Protein AF-A0A6B2TN31-F1 (afdb_monomer)

Nearest PDB structures (foldseek):
  3ke6-assembly3_A  TM=8.995E-01  e=7.900E-18  Mycobacterium tuberculosis
  3ke6-assembly3_B-2  TM=9.058E-01  e=4.667E-17  Mycobacterium tuberculosis
  5ucg-assembly1_B  TM=8.536E-01  e=1.893E-13  Bacillus subtilis subsp. subtilis str. 168
  5ucg-assembly1_A  TM=8.581E-01  e=1.185E-12  Bacillus subtilis subsp. subtilis str. 168
  5ucg-assembly2_E-2  TM=8.697E-01  e=5.892E-12  Bacillus subtilis subsp. subtilis str. 168

Sequence (344 aa):
RLPHQASGTEPVTDPLPHGAQARPDGTVVWNLPLPDGQTTSRPAALRAAKPRHDDADVALLEEELRAALARADALADEHRRLKDELAETNSGVLALYVQLEERDEQLRTAHGRTLRALEDALRPRPLHVAGLELAVHYAPASDEAPTGGDLYDWFTLPDGTVHITVVDALGHGIASTRTALTVTHAVRTLALEGHPLESIVARTDSILAPFDQSVMATLQLARLHPADGRLDLANGSHPPALLCHGDGTATYLEVRGRGVGFPLPGSERVLTTHLGPDDVLLLYTDGLTESRRDPCEGEARLKDALCRHRAEPTERIPGLVAEELVSEVLHQDDTLAIAVRRTS

Structure (mmCIF, N/CA/C/O backbone):
data_AF-A0A6B2TN31-F1
#
_entry.id   AF-A0A6B2TN31-F1
#
loop_
_atom_site.group_PDB
_atom_site.id
_atom_site.type_symbol
_atom_site.label_atom_id
_atom_site.label_alt_id
_atom_site.label_comp_id
_atom_site.label_asym_id
_atom_site.label_entity_id
_atom_site.label_seq_id
_atom_site.pdbx_PDB_ins_code
_atom_site.Cartn_x
_atom_site.Cartn_y
_atom_site.Cartn_z
_atom_site.occupancy
_atom_site.B_iso_or_equiv
_atom_site.auth_seq_id
_atom_site.auth_comp_id
_atom_site.auth_asym_id
_atom_site.auth_atom_id
_atom_site.pdbx_PDB_model_num
ATOM 1 N N . ARG A 1 1 ? 53.856 31.107 4.104 1.00 37.44 1 ARG A N 1
ATOM 2 C CA . ARG A 1 1 ? 54.102 30.220 2.937 1.00 37.44 1 ARG A CA 1
ATOM 3 C C . ARG A 1 1 ? 53.044 30.542 1.882 1.00 37.44 1 ARG A C 1
ATOM 5 O O . ARG A 1 1 ? 51.959 30.943 2.267 1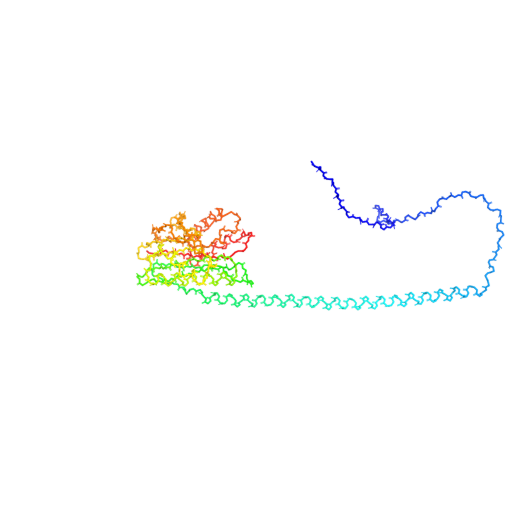.00 37.44 1 ARG A O 1
ATOM 12 N N . LEU A 1 2 ? 53.460 30.502 0.617 1.00 36.03 2 LEU A N 1
ATOM 13 C CA . LEU A 1 2 ? 53.028 31.280 -0.560 1.00 36.03 2 LEU A CA 1
ATOM 14 C C . LEU A 1 2 ? 51.651 30.934 -1.183 1.00 36.03 2 LEU A C 1
ATOM 16 O O . LEU A 1 2 ? 51.144 29.847 -0.916 1.00 36.03 2 LEU A O 1
ATOM 20 N N . PRO A 1 3 ? 51.114 31.813 -2.065 1.00 39.41 3 PRO A N 1
ATOM 21 C CA . PRO A 1 3 ? 49.993 31.542 -2.974 1.00 39.41 3 PRO A CA 1
ATOM 22 C C . PRO A 1 3 ? 50.472 30.999 -4.343 1.00 39.41 3 PRO A C 1
ATOM 24 O O . PRO A 1 3 ? 51.628 31.208 -4.711 1.00 39.41 3 PRO A O 1
ATOM 27 N N . HIS A 1 4 ? 49.591 30.348 -5.120 1.00 36.00 4 HIS A N 1
ATOM 28 C CA . HIS A 1 4 ? 49.885 29.868 -6.482 1.00 36.00 4 HIS A CA 1
ATOM 29 C C . HIS A 1 4 ? 48.824 30.297 -7.512 1.00 36.00 4 HIS A C 1
ATOM 31 O O . HIS A 1 4 ? 47.635 30.360 -7.212 1.00 36.00 4 HIS A O 1
ATOM 37 N N . GLN A 1 5 ? 49.327 30.627 -8.705 1.00 36.38 5 GLN A N 1
ATOM 38 C CA . GLN A 1 5 ? 48.679 31.236 -9.872 1.00 36.38 5 GLN A CA 1
ATOM 39 C C . GLN A 1 5 ? 47.885 30.265 -10.771 1.00 36.38 5 GLN A C 1
ATOM 41 O O . GLN A 1 5 ? 48.021 29.049 -10.686 1.00 36.38 5 GLN A O 1
ATOM 46 N N . ALA A 1 6 ? 47.104 30.888 -11.660 1.00 41.72 6 ALA A N 1
ATOM 47 C CA . ALA A 1 6 ? 46.189 30.366 -12.671 1.00 41.72 6 ALA A CA 1
ATOM 48 C C . ALA A 1 6 ? 46.807 29.521 -13.805 1.00 41.72 6 ALA A C 1
ATOM 50 O O . ALA A 1 6 ? 47.948 29.732 -14.209 1.00 41.72 6 ALA A O 1
ATOM 51 N N . SER A 1 7 ? 45.972 28.673 -14.417 1.00 34.88 7 SER A N 1
ATOM 52 C CA . SER A 1 7 ? 46.080 28.273 -15.825 1.00 34.88 7 SER A CA 1
ATOM 53 C C . SER A 1 7 ? 44.690 27.887 -16.345 1.00 34.88 7 SER A C 1
ATOM 55 O O . SER A 1 7 ? 44.057 26.980 -15.810 1.00 34.88 7 SER A O 1
ATOM 57 N N . GLY A 1 8 ? 44.199 28.630 -17.339 1.00 34.00 8 GLY A N 1
ATOM 58 C CA . GLY A 1 8 ? 43.017 28.296 -18.131 1.00 34.00 8 GLY A CA 1
ATOM 59 C C . GLY A 1 8 ? 43.443 27.653 -19.450 1.00 34.00 8 GLY A C 1
ATOM 60 O O . GLY A 1 8 ? 44.472 28.022 -20.015 1.00 34.00 8 GLY A O 1
ATOM 61 N N . THR A 1 9 ? 42.661 26.690 -19.927 1.00 33.47 9 THR A N 1
ATOM 62 C CA . THR A 1 9 ? 42.820 26.052 -21.239 1.00 33.47 9 THR A CA 1
ATOM 63 C C . THR A 1 9 ? 41.476 26.105 -21.965 1.00 33.47 9 THR A C 1
ATOM 65 O O . THR A 1 9 ? 40.531 25.425 -21.580 1.00 33.47 9 THR A O 1
ATOM 68 N N . GLU A 1 10 ? 41.395 26.953 -22.991 1.00 35.91 10 GLU A N 1
ATOM 69 C CA . GLU A 1 10 ? 40.350 26.946 -24.025 1.00 35.91 10 GLU A CA 1
ATOM 70 C C . GLU A 1 10 ? 40.834 26.148 -25.255 1.00 35.91 10 GLU A C 1
ATOM 72 O O . GLU A 1 10 ? 42.046 26.024 -25.464 1.00 35.91 10 GLU A O 1
ATOM 77 N N . PRO A 1 11 ? 39.918 25.598 -26.077 1.00 35.78 11 PRO A N 1
ATOM 78 C CA . PRO A 1 11 ? 40.264 24.786 -27.238 1.00 35.78 11 PRO A CA 1
ATOM 79 C C . PRO A 1 11 ? 40.744 25.642 -28.420 1.00 35.78 11 PRO A C 1
ATOM 81 O O . PRO A 1 11 ? 40.101 26.610 -28.818 1.00 35.78 11 PRO A O 1
ATOM 84 N N . VAL A 1 12 ? 41.863 25.237 -29.024 1.00 35.94 12 VAL A N 1
ATOM 85 C CA . VAL A 1 12 ? 42.396 25.819 -30.263 1.00 35.94 12 VAL A CA 1
ATOM 86 C C . VAL A 1 12 ? 41.684 25.180 -31.457 1.00 35.94 12 VAL A C 1
ATOM 88 O O . VAL A 1 12 ? 41.909 24.015 -31.772 1.00 35.94 12 VAL A O 1
ATOM 91 N N . THR A 1 13 ? 40.820 25.942 -32.125 1.00 37.78 13 THR A N 1
ATOM 92 C CA . THR A 1 13 ? 40.343 25.653 -33.484 1.00 37.78 13 THR A CA 1
ATOM 93 C C . THR A 1 13 ? 41.342 26.216 -34.490 1.00 37.78 13 THR A C 1
ATOM 95 O O . THR A 1 13 ? 41.544 27.430 -34.531 1.00 37.78 13 THR A O 1
ATOM 98 N N . ASP A 1 14 ? 41.948 25.356 -35.300 1.00 34.16 14 ASP A N 1
ATOM 99 C CA . ASP A 1 14 ? 42.842 25.755 -36.390 1.00 34.16 14 ASP A CA 1
ATOM 100 C C . ASP A 1 14 ? 41.995 26.150 -37.625 1.00 34.16 14 ASP A C 1
ATOM 102 O O . ASP A 1 14 ? 41.190 25.332 -38.087 1.00 34.16 14 ASP A O 1
ATOM 106 N N . PRO A 1 15 ? 42.072 27.387 -38.155 1.00 38.28 15 PRO A N 1
ATOM 107 C CA . PRO A 1 15 ? 41.239 27.807 -39.278 1.00 38.28 15 PRO A CA 1
ATOM 108 C C . PRO A 1 15 ? 41.848 27.398 -40.631 1.00 38.28 15 PRO A C 1
ATOM 110 O O . PRO A 1 15 ? 42.990 27.725 -40.949 1.00 38.28 15 PRO A O 1
ATOM 113 N N . LEU A 1 16 ? 41.044 26.733 -41.469 1.00 36.00 16 LEU A N 1
ATOM 114 C CA . LEU A 1 16 ? 41.331 26.504 -42.893 1.00 36.00 16 LEU A CA 1
ATOM 115 C C . LEU A 1 16 ? 41.501 27.842 -43.646 1.00 36.00 16 LEU A C 1
ATOM 117 O O . LEU A 1 16 ? 40.793 28.809 -43.340 1.00 36.00 16 LEU A O 1
ATOM 121 N N . PRO A 1 17 ? 42.384 27.930 -44.659 1.00 45.53 17 PRO A N 1
ATOM 122 C CA . PRO A 1 17 ? 42.680 29.195 -45.306 1.00 45.53 17 PRO A CA 1
ATOM 123 C C . PRO A 1 17 ? 41.669 29.492 -46.432 1.00 45.53 17 PRO A C 1
ATOM 125 O O . PRO A 1 17 ? 41.423 28.665 -47.305 1.00 45.53 17 PRO A O 1
ATOM 128 N N . HIS A 1 18 ? 41.151 30.727 -46.425 1.00 55.88 18 HIS A N 1
ATOM 129 C CA . HIS A 1 18 ? 40.395 31.412 -47.492 1.00 55.88 18 HIS A CA 1
ATOM 130 C C . HIS A 1 18 ? 38.891 31.089 -47.597 1.00 55.88 18 HIS A C 1
ATOM 132 O O . HIS A 1 18 ? 38.464 30.193 -48.317 1.00 55.88 18 HIS A O 1
ATOM 138 N N . GLY A 1 19 ? 38.062 31.890 -46.916 1.00 50.69 19 GLY A N 1
ATOM 139 C CA . GLY A 1 19 ? 36.600 31.813 -46.993 1.00 50.69 19 GLY A CA 1
ATOM 140 C C . GLY A 1 19 ? 36.006 32.611 -48.160 1.00 50.69 19 GLY A C 1
ATOM 141 O O . GLY A 1 19 ? 36.374 33.764 -48.394 1.00 50.69 19 GLY A O 1
ATOM 142 N N . ALA A 1 20 ? 35.051 32.002 -48.863 1.00 58.81 20 ALA A N 1
ATOM 143 C CA . ALA A 1 20 ? 34.189 32.663 -49.840 1.00 58.81 20 ALA A CA 1
ATOM 144 C C . ALA A 1 20 ? 33.318 33.739 -49.172 1.00 58.81 20 ALA A C 1
ATOM 146 O O . ALA A 1 20 ? 32.823 33.528 -48.064 1.00 58.81 20 ALA A O 1
ATOM 147 N N . GLN A 1 21 ? 33.075 34.865 -49.848 1.00 62.75 21 GLN A N 1
ATOM 148 C CA . GLN A 1 21 ? 32.173 35.905 -49.342 1.00 62.75 21 GLN A CA 1
ATOM 149 C C . GLN A 1 21 ? 30.877 35.935 -50.149 1.00 62.75 21 GLN A C 1
ATOM 151 O O . GLN A 1 21 ? 30.887 36.141 -51.364 1.00 62.75 21 GLN A O 1
ATOM 156 N N . ALA A 1 22 ? 29.756 35.740 -49.457 1.00 57.59 22 ALA A N 1
ATOM 157 C CA . ALA A 1 22 ? 28.422 35.860 -50.028 1.00 57.59 22 ALA A CA 1
ATOM 158 C C . ALA A 1 22 ? 27.963 37.326 -50.028 1.00 57.59 22 ALA A C 1
ATOM 160 O O . ALA A 1 22 ? 28.098 38.031 -49.026 1.00 57.59 22 ALA A O 1
ATOM 161 N N . ARG A 1 23 ? 27.417 37.785 -51.155 1.00 64.81 23 ARG A N 1
ATOM 162 C CA . ARG A 1 23 ? 26.810 39.108 -51.310 1.00 64.81 23 ARG A CA 1
ATOM 163 C C . ARG A 1 23 ? 25.305 39.067 -51.008 1.00 64.81 23 ARG A C 1
ATOM 165 O O . ARG A 1 23 ? 24.691 38.006 -51.107 1.00 64.81 23 ARG A O 1
ATOM 172 N N . PRO A 1 24 ? 24.683 40.215 -50.674 1.00 53.34 24 PRO A N 1
ATOM 173 C CA . PRO A 1 24 ? 23.260 40.285 -50.318 1.00 53.34 24 PRO A CA 1
ATOM 174 C C . PRO A 1 24 ? 22.283 39.874 -51.435 1.00 53.34 24 PRO A C 1
ATOM 176 O O . PRO A 1 24 ? 21.100 39.699 -51.168 1.00 53.34 24 PRO A O 1
ATOM 179 N N . ASP A 1 25 ? 22.760 39.726 -52.673 1.00 61.88 25 ASP A N 1
ATOM 180 C CA . ASP A 1 25 ? 22.000 39.251 -53.837 1.00 61.88 25 ASP A CA 1
ATOM 181 C C . ASP A 1 25 ? 22.080 37.722 -54.043 1.00 61.88 25 ASP A C 1
ATOM 183 O O . A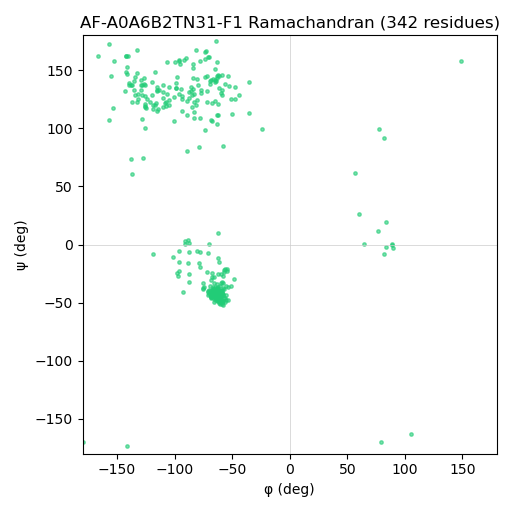SP A 1 25 ? 21.528 37.199 -55.009 1.00 61.88 25 ASP A O 1
ATOM 187 N N . GLY A 1 26 ? 22.757 37.000 -53.141 1.00 61.66 26 GLY A N 1
ATOM 188 C CA . GLY A 1 26 ? 22.894 35.542 -53.170 1.00 61.66 26 GLY A CA 1
ATOM 189 C C . GLY A 1 26 ? 24.085 35.021 -53.979 1.00 61.66 26 GLY A C 1
ATOM 190 O O . GLY A 1 26 ? 24.289 33.809 -54.035 1.00 61.66 26 GLY A O 1
ATOM 191 N N . THR A 1 27 ? 24.902 35.892 -54.581 1.00 58.41 27 THR A N 1
ATOM 192 C CA . THR A 1 27 ? 26.128 35.459 -55.270 1.00 58.41 27 THR A CA 1
ATOM 193 C C . THR A 1 27 ? 27.308 35.301 -54.315 1.00 58.41 27 THR A C 1
ATOM 195 O O . THR A 1 27 ? 27.479 36.071 -53.372 1.00 58.41 27 THR A O 1
ATOM 198 N N . VAL A 1 28 ? 28.155 34.298 -54.566 1.00 66.38 28 VAL A N 1
ATOM 199 C CA . VAL A 1 28 ? 29.357 34.023 -53.766 1.00 66.38 28 VAL A CA 1
ATOM 200 C C . VAL A 1 28 ? 30.602 34.349 -54.587 1.00 66.38 28 VAL A C 1
ATOM 202 O O . VAL A 1 28 ? 30.767 33.843 -55.696 1.00 66.38 28 VAL A O 1
ATOM 205 N N . VAL A 1 29 ? 31.479 35.194 -54.041 1.00 61.56 29 VAL A N 1
ATOM 206 C CA . VAL A 1 29 ? 32.716 35.648 -54.691 1.00 61.56 29 VAL A CA 1
ATOM 207 C C . VAL A 1 29 ? 33.929 35.154 -53.907 1.00 61.56 29 VAL A C 1
ATOM 209 O O . VAL A 1 29 ? 33.982 35.254 -52.679 1.00 61.56 29 VAL A O 1
ATOM 212 N N . TRP A 1 30 ? 34.923 34.650 -54.636 1.00 62.69 30 TRP A N 1
ATOM 213 C CA . TRP A 1 30 ? 36.214 34.233 -54.098 1.00 62.69 30 TRP A CA 1
ATOM 214 C C . TRP A 1 30 ? 37.283 35.248 -54.505 1.00 62.69 30 TRP A C 1
ATOM 216 O O . TRP A 1 30 ? 37.483 35.490 -55.694 1.00 62.69 30 TRP A O 1
ATOM 226 N N . ASN A 1 31 ? 37.975 35.833 -53.527 1.00 53.66 31 ASN A N 1
ATOM 227 C CA . ASN A 1 31 ? 39.088 36.749 -53.771 1.00 53.66 31 ASN A CA 1
ATOM 228 C C . ASN A 1 31 ? 40.409 36.000 -53.581 1.00 53.66 31 ASN A C 1
ATOM 230 O O . ASN A 1 31 ? 40.803 35.703 -52.455 1.00 53.66 31 ASN A O 1
ATOM 234 N N . LEU A 1 32 ? 41.089 35.705 -54.686 1.00 49.81 32 LEU A N 1
ATOM 235 C CA . LEU A 1 32 ? 42.456 35.190 -54.676 1.00 49.81 32 LEU A CA 1
ATOM 236 C C . LEU A 1 32 ? 43.432 36.376 -54.705 1.00 49.81 32 LEU A C 1
ATOM 238 O O . LEU A 1 32 ? 43.348 37.188 -55.630 1.00 49.81 32 LEU A O 1
ATOM 242 N N . PRO A 1 33 ? 44.351 36.508 -53.734 1.00 48.66 33 PRO A N 1
ATOM 243 C CA . PRO A 1 33 ? 45.375 37.537 -53.797 1.00 48.66 33 PRO A CA 1
ATOM 244 C C . PRO A 1 33 ? 46.385 37.166 -54.887 1.00 48.66 33 PRO A C 1
ATOM 246 O O . PRO A 1 33 ? 46.996 36.098 -54.849 1.00 48.66 33 PRO A O 1
ATOM 249 N N . LEU A 1 34 ? 46.576 38.054 -55.860 1.00 55.06 34 LEU A N 1
ATOM 250 C CA . LEU A 1 34 ? 47.785 38.034 -56.678 1.00 55.06 34 LEU A CA 1
ATOM 251 C C . LEU A 1 34 ? 48.905 38.732 -55.883 1.00 55.06 34 LEU A C 1
ATOM 253 O O . LEU A 1 34 ? 48.620 39.709 -55.191 1.00 55.06 34 LEU A O 1
ATOM 257 N N . PRO A 1 35 ? 50.164 38.264 -55.938 1.00 45.53 35 PRO A N 1
ATOM 258 C CA . PRO A 1 35 ? 51.257 38.916 -55.222 1.00 45.53 35 PRO A CA 1
ATOM 259 C C . PRO A 1 35 ? 51.549 40.301 -55.821 1.00 45.53 35 PRO A C 1
ATOM 261 O O . PRO A 1 35 ? 51.881 40.408 -57.004 1.00 45.53 35 PRO A O 1
ATOM 264 N N . ASP A 1 36 ? 51.465 41.355 -55.007 1.00 45.00 36 ASP A N 1
ATOM 265 C CA . ASP A 1 36 ? 51.749 42.726 -55.436 1.00 45.00 36 ASP A CA 1
ATOM 266 C C . ASP A 1 36 ? 53.263 43.007 -55.522 1.00 45.00 36 ASP A C 1
ATOM 268 O O . ASP A 1 36 ? 53.962 43.151 -54.523 1.00 45.00 36 ASP A O 1
ATOM 272 N N . GLY A 1 37 ? 53.740 43.139 -56.762 1.00 49.22 37 GLY A N 1
ATOM 273 C CA . GLY A 1 37 ? 54.510 44.302 -57.215 1.00 49.22 37 GLY A CA 1
ATOM 274 C C . GLY A 1 37 ? 55.988 44.431 -56.824 1.00 49.22 37 GLY A C 1
ATOM 275 O O . GLY A 1 37 ? 56.331 45.063 -55.830 1.00 49.22 37 GLY A O 1
ATOM 276 N N . GLN A 1 38 ? 56.884 44.067 -57.748 1.00 36.94 38 GLN A N 1
ATOM 277 C CA . GLN A 1 38 ? 58.080 44.882 -58.002 1.00 36.94 38 GLN A CA 1
ATOM 278 C C . GLN A 1 38 ? 58.061 45.371 -59.451 1.00 36.94 38 GLN A C 1
ATOM 280 O O . GLN A 1 38 ? 58.106 44.592 -60.402 1.00 36.94 38 GLN A O 1
ATOM 285 N N . THR A 1 39 ? 57.979 46.692 -59.605 1.00 45.91 39 THR A N 1
ATOM 286 C CA . THR A 1 39 ? 58.202 47.423 -60.852 1.00 45.91 39 THR A CA 1
ATOM 287 C C . THR A 1 39 ? 59.517 46.990 -61.485 1.00 45.91 39 THR A C 1
ATOM 289 O O . THR A 1 39 ? 60.588 47.311 -60.973 1.00 45.91 39 THR A O 1
ATOM 292 N N . THR A 1 40 ? 59.442 46.312 -62.627 1.00 37.03 40 THR A N 1
ATOM 293 C CA . THR A 1 40 ? 60.581 46.172 -63.528 1.00 37.03 40 THR A CA 1
ATOM 294 C C . THR A 1 40 ? 60.216 46.778 -64.872 1.00 37.03 40 THR A C 1
ATOM 296 O O . THR A 1 40 ? 59.144 46.570 -65.438 1.00 37.03 40 THR A O 1
ATOM 299 N N . SER A 1 41 ? 61.113 47.643 -65.314 1.00 37.97 41 SER A N 1
ATOM 300 C CA . SER A 1 41 ? 61.190 48.305 -66.602 1.00 37.97 41 SER A CA 1
ATOM 301 C C . SER A 1 41 ? 60.721 47.405 -67.743 1.00 37.97 41 SER A C 1
ATOM 303 O O . SER A 1 41 ? 61.079 46.231 -67.803 1.00 37.97 41 SER A O 1
ATOM 305 N N . ARG A 1 42 ? 59.983 47.995 -68.688 1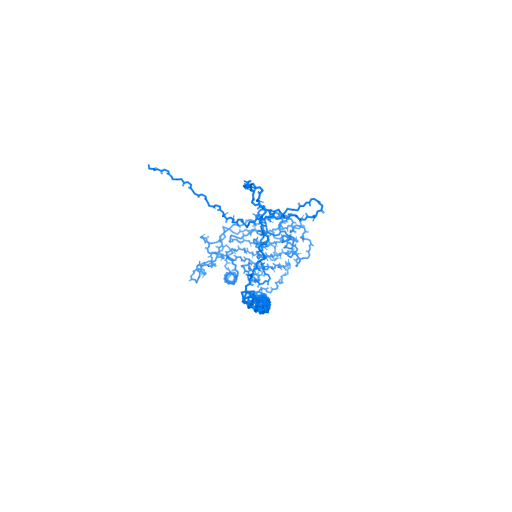.00 37.25 42 ARG A N 1
ATOM 306 C CA . ARG A 1 42 ? 59.626 47.419 -69.991 1.00 37.25 42 ARG A CA 1
ATOM 307 C C . ARG A 1 42 ? 60.793 46.567 -70.532 1.00 37.25 42 ARG A C 1
ATOM 309 O O . ARG A 1 42 ? 61.836 47.150 -70.845 1.00 37.25 42 ARG A O 1
ATOM 316 N N . PRO A 1 43 ? 60.663 45.232 -70.652 1.00 36.84 43 PRO A N 1
ATOM 317 C CA . PRO A 1 43 ? 61.719 44.433 -71.244 1.00 36.84 43 PRO A CA 1
ATOM 318 C C . PRO A 1 43 ? 61.837 44.850 -72.705 1.00 36.84 43 PRO A C 1
ATOM 320 O O . PRO A 1 43 ? 60.855 44.826 -73.455 1.00 36.84 43 PRO A O 1
ATOM 323 N N . ALA A 1 44 ? 63.034 45.274 -73.106 1.00 40.34 44 ALA A N 1
ATOM 324 C CA . ALA A 1 44 ? 63.402 45.335 -74.509 1.00 40.34 44 ALA A CA 1
ATOM 325 C C . ALA A 1 44 ? 63.015 44.003 -75.162 1.00 40.34 44 ALA A C 1
ATOM 327 O O . ALA A 1 44 ? 63.232 42.954 -74.558 1.00 40.34 44 ALA A O 1
ATOM 328 N N . ALA A 1 45 ? 62.403 44.086 -76.347 1.00 42.81 45 ALA A N 1
ATOM 329 C CA . ALA A 1 45 ? 61.877 42.978 -77.135 1.00 42.81 45 ALA A CA 1
ATOM 330 C C . ALA A 1 45 ? 62.557 41.639 -76.811 1.00 42.81 45 ALA A C 1
ATOM 332 O O . ALA A 1 45 ? 63.648 41.347 -77.310 1.00 42.81 45 ALA A O 1
ATOM 333 N N . LEU A 1 46 ? 61.896 40.819 -75.986 1.00 38.06 46 LEU A N 1
ATOM 334 C CA . LEU A 1 46 ? 62.225 39.407 -75.916 1.00 38.06 46 LEU A CA 1
ATOM 335 C C . LEU A 1 46 ? 61.903 38.877 -77.310 1.00 38.06 46 LEU A C 1
ATOM 337 O O . LEU A 1 46 ? 60.739 38.769 -77.700 1.00 38.06 46 LEU A O 1
ATOM 341 N N . ARG A 1 47 ? 62.950 38.642 -78.105 1.00 43.34 47 ARG A N 1
ATOM 342 C CA . ARG A 1 47 ? 62.846 37.868 -79.338 1.00 43.34 47 ARG A CA 1
ATOM 343 C C . ARG A 1 47 ? 61.995 36.647 -79.021 1.00 43.34 47 ARG A C 1
ATOM 345 O O . ARG A 1 47 ? 62.287 35.946 -78.056 1.00 43.34 47 ARG A O 1
ATOM 352 N N . ALA A 1 48 ? 60.973 36.409 -79.837 1.00 44.44 48 ALA A N 1
ATOM 353 C CA . ALA A 1 48 ? 60.225 35.166 -79.848 1.00 44.44 48 ALA A CA 1
ATOM 354 C C . ALA A 1 48 ? 61.198 34.008 -80.129 1.00 44.44 48 ALA A C 1
ATOM 356 O O . ALA A 1 48 ? 61.410 33.607 -81.273 1.00 44.44 48 ALA A O 1
ATOM 357 N N . ALA A 1 49 ? 61.843 33.501 -79.084 1.00 43.00 49 ALA A N 1
ATOM 358 C CA . ALA A 1 49 ? 62.464 32.200 -79.103 1.00 43.00 49 ALA A CA 1
ATOM 359 C C . ALA A 1 49 ? 61.301 31.214 -79.033 1.00 43.00 49 ALA A C 1
ATOM 361 O O . ALA A 1 49 ? 60.729 30.987 -77.970 1.00 43.00 49 ALA A O 1
ATOM 362 N N . LYS A 1 50 ? 60.897 30.689 -80.197 1.00 45.03 50 LYS A N 1
ATOM 363 C CA . LYS A 1 50 ? 60.070 29.482 -80.249 1.00 45.03 50 LYS A CA 1
ATOM 364 C C . LYS A 1 50 ? 60.723 28.459 -79.317 1.00 45.03 50 LYS A C 1
ATOM 366 O O . LYS A 1 50 ? 61.911 28.189 -79.522 1.00 45.03 50 LYS A O 1
ATOM 371 N N . PRO A 1 51 ? 60.011 27.896 -78.330 1.00 45.09 51 PRO A N 1
ATOM 372 C CA . PRO A 1 51 ? 60.562 26.780 -77.595 1.00 45.09 51 PRO A CA 1
ATOM 373 C C . PRO A 1 51 ? 60.759 25.655 -78.614 1.00 45.09 51 PRO A C 1
ATOM 375 O O . PRO A 1 51 ? 59.800 25.136 -79.175 1.00 45.09 51 PRO A O 1
ATOM 378 N N . ARG A 1 52 ? 62.015 25.326 -78.917 1.00 51.59 52 ARG A N 1
ATOM 379 C CA . ARG A 1 52 ? 62.353 24.005 -79.435 1.00 51.59 52 ARG A CA 1
ATOM 380 C C . ARG A 1 52 ? 62.366 23.102 -78.209 1.00 51.59 52 ARG A C 1
ATOM 382 O O . ARG A 1 52 ? 63.402 22.978 -77.572 1.00 51.59 52 ARG A O 1
ATOM 389 N N . HIS A 1 53 ? 61.196 22.613 -77.807 1.00 51.00 53 HIS A N 1
ATOM 390 C CA . HIS A 1 53 ? 61.178 21.348 -77.080 1.00 51.00 53 HIS A CA 1
ATOM 391 C C . HIS A 1 53 ? 61.503 20.280 -78.117 1.00 51.00 53 HIS A C 1
ATOM 393 O O . HIS A 1 53 ? 60.982 20.342 -79.233 1.00 51.00 53 HIS A O 1
ATOM 399 N N . ASP A 1 54 ? 62.426 19.383 -77.790 1.00 54.53 54 ASP A N 1
ATOM 400 C CA . ASP A 1 54 ? 62.591 18.169 -78.578 1.00 54.53 54 ASP A CA 1
ATOM 401 C C . ASP A 1 54 ? 61.254 17.417 -78.484 1.00 54.53 54 ASP A C 1
ATOM 403 O O . ASP A 1 54 ? 60.685 17.331 -77.392 1.00 54.53 54 ASP A O 1
ATOM 407 N N . ASP A 1 55 ? 60.716 16.904 -79.593 1.00 59.38 55 ASP A N 1
ATOM 408 C CA . ASP A 1 55 ? 59.425 16.187 -79.590 1.00 59.38 55 ASP A CA 1
ATOM 409 C C . ASP A 1 55 ? 59.421 15.021 -78.567 1.00 59.38 55 ASP A C 1
ATOM 411 O O . ASP A 1 55 ? 58.368 14.599 -78.091 1.00 59.38 55 ASP A O 1
ATOM 415 N N . ALA A 1 56 ? 60.611 14.549 -78.171 1.00 62.56 56 ALA A N 1
ATOM 416 C CA . ALA A 1 56 ? 60.842 13.553 -77.129 1.00 62.56 56 ALA A CA 1
ATOM 417 C C . ALA A 1 56 ? 60.471 14.010 -75.698 1.00 62.56 56 ALA A C 1
ATOM 419 O O . ALA A 1 56 ? 59.923 13.208 -74.944 1.00 62.56 56 ALA A O 1
ATOM 420 N N . ASP A 1 57 ? 60.714 15.271 -75.316 1.00 67.12 57 ASP A N 1
ATOM 421 C CA . ASP A 1 57 ? 60.431 15.770 -73.953 1.00 67.12 57 ASP A CA 1
ATOM 422 C C . ASP A 1 57 ? 58.927 15.988 -73.735 1.00 67.12 57 ASP A C 1
ATOM 424 O O . ASP A 1 57 ? 58.387 15.713 -72.662 1.00 67.12 57 ASP A O 1
ATOM 428 N N . VAL A 1 58 ? 58.228 16.447 -74.779 1.00 72.56 58 VAL A N 1
ATOM 429 C CA . VAL A 1 58 ? 56.763 16.587 -74.771 1.00 72.56 58 VAL A CA 1
ATOM 430 C C . VAL A 1 58 ? 56.103 15.210 -74.697 1.00 72.56 58 VAL A C 1
ATOM 432 O O . VAL A 1 58 ? 55.174 15.022 -73.915 1.00 72.56 58 VAL A O 1
ATOM 435 N N . ALA A 1 59 ? 56.619 14.227 -75.441 1.00 75.00 59 ALA A N 1
ATOM 436 C CA . ALA A 1 59 ? 56.115 12.857 -75.407 1.00 75.00 59 ALA A CA 1
ATOM 437 C C . ALA A 1 59 ? 56.269 12.198 -74.023 1.00 75.00 59 ALA A C 1
ATOM 439 O O . ALA A 1 59 ? 55.353 11.503 -73.580 1.00 75.00 59 ALA A O 1
ATOM 440 N N . LEU A 1 60 ? 57.383 12.450 -73.323 1.00 81.62 60 LEU A N 1
ATOM 441 C CA . LEU A 1 60 ? 57.623 11.936 -71.971 1.00 81.62 60 LEU A CA 1
ATOM 442 C C . LEU A 1 60 ? 56.655 12.545 -70.944 1.00 81.62 60 LEU A C 1
ATOM 444 O O . LEU A 1 60 ? 56.044 11.817 -70.165 1.00 81.62 60 LEU A O 1
ATOM 448 N N . LEU A 1 61 ? 56.458 13.866 -70.978 1.00 81.88 61 LEU A N 1
ATOM 449 C CA . LEU A 1 61 ? 55.489 14.565 -70.122 1.00 81.88 61 LEU A CA 1
ATOM 450 C C . LEU A 1 61 ? 54.048 14.099 -70.372 1.00 81.88 61 LEU A C 1
ATOM 452 O O . LEU A 1 61 ? 53.273 13.943 -69.429 1.00 81.88 61 LEU A O 1
ATOM 456 N N . GLU A 1 62 ? 53.676 13.855 -71.629 1.00 83.88 62 GLU A N 1
ATOM 457 C CA . GLU A 1 62 ? 52.367 13.289 -71.962 1.00 83.88 62 GLU A CA 1
ATOM 458 C C . GLU A 1 62 ? 52.191 11.859 -71.437 1.00 83.88 62 GLU A C 1
ATOM 460 O O . GLU A 1 62 ? 51.089 11.485 -71.030 1.00 83.88 62 GLU A O 1
ATOM 465 N N . GLU A 1 63 ? 53.251 11.051 -71.445 1.00 87.69 63 GLU A N 1
ATOM 466 C CA . GLU A 1 63 ? 53.239 9.694 -70.901 1.00 87.69 63 GLU A CA 1
ATOM 467 C C . GLU A 1 63 ? 53.142 9.699 -69.368 1.00 87.69 63 GLU A C 1
ATOM 469 O O . GLU A 1 63 ? 52.319 8.972 -68.805 1.00 87.69 63 GLU A O 1
ATOM 474 N N . GLU A 1 64 ? 53.887 10.575 -68.689 1.00 87.62 64 GLU A N 1
ATOM 475 C CA . GLU A 1 64 ? 53.788 10.780 -67.240 1.00 87.62 64 GLU A CA 1
ATOM 476 C C . GLU A 1 64 ? 52.405 11.296 -66.825 1.00 87.62 64 GLU A C 1
ATOM 478 O O . GLU A 1 64 ? 51.824 10.794 -65.859 1.00 87.62 64 GLU A O 1
ATOM 483 N N . LEU A 1 65 ? 51.834 12.245 -67.575 1.00 89.94 65 LEU A N 1
ATOM 484 C CA . LEU A 1 65 ? 50.482 12.750 -67.341 1.00 89.94 65 LEU A CA 1
ATOM 485 C C . LEU A 1 65 ? 49.431 11.654 -67.554 1.00 89.94 65 LEU A C 1
ATOM 487 O O . LEU A 1 65 ? 48.526 11.512 -66.733 1.00 89.94 65 LEU A O 1
ATOM 491 N N . ARG A 1 66 ? 49.563 10.838 -68.610 1.00 90.88 66 ARG A N 1
ATOM 492 C CA . ARG A 1 66 ? 48.694 9.668 -68.833 1.00 90.88 66 ARG A CA 1
ATOM 493 C C . ARG A 1 66 ? 48.797 8.664 -67.687 1.00 90.88 66 ARG A C 1
ATOM 495 O O . ARG A 1 66 ? 47.771 8.180 -67.217 1.00 90.88 66 ARG A O 1
ATOM 502 N N . ALA A 1 67 ? 50.006 8.378 -67.207 1.00 90.31 67 ALA A N 1
ATOM 503 C CA . ALA A 1 67 ? 50.218 7.477 -66.078 1.00 90.31 67 ALA A CA 1
ATOM 504 C C 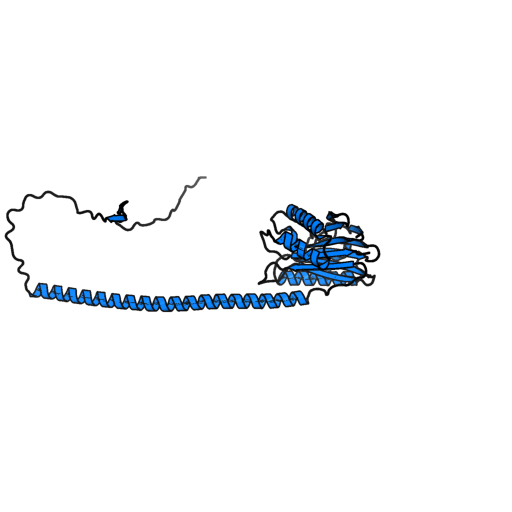. ALA A 1 67 ? 49.643 8.043 -64.768 1.00 90.31 67 ALA A C 1
ATOM 506 O O . ALA A 1 67 ? 49.072 7.296 -63.972 1.00 90.31 67 ALA A O 1
ATOM 507 N N . ALA A 1 68 ? 49.760 9.353 -64.540 1.00 89.62 68 ALA A N 1
ATOM 508 C CA . ALA A 1 68 ? 49.184 10.025 -63.379 1.00 89.62 68 ALA A CA 1
ATOM 509 C C . ALA A 1 68 ? 47.647 10.021 -63.412 1.00 89.62 68 ALA A C 1
ATOM 511 O O . ALA A 1 68 ? 47.027 9.709 -62.397 1.00 89.62 68 ALA A O 1
ATOM 512 N N . LEU A 1 69 ? 47.040 10.294 -64.573 1.00 93.00 69 LEU A N 1
ATOM 513 C CA . LEU A 1 69 ? 45.588 10.217 -64.769 1.00 93.00 69 LEU A CA 1
ATOM 514 C C . LEU A 1 69 ? 45.069 8.793 -64.540 1.00 93.00 69 LEU A C 1
ATOM 516 O O . LEU A 1 69 ? 44.141 8.609 -63.762 1.00 93.00 69 LEU A O 1
ATOM 520 N N . ALA A 1 70 ? 45.737 7.779 -65.099 1.00 92.25 70 ALA A N 1
ATOM 521 C CA . ALA A 1 70 ? 45.362 6.381 -64.887 1.00 92.25 70 ALA A CA 1
ATOM 522 C C . ALA A 1 70 ? 45.429 5.961 -63.404 1.00 92.25 70 ALA A C 1
ATOM 524 O O . ALA A 1 70 ? 44.595 5.188 -62.934 1.00 92.25 70 ALA A O 1
ATOM 525 N N . ARG A 1 71 ? 46.403 6.479 -62.640 1.00 93.62 71 ARG A N 1
ATOM 526 C CA . ARG A 1 71 ? 46.480 6.259 -61.184 1.00 93.62 71 ARG A CA 1
ATOM 527 C C . ARG A 1 71 ? 45.361 6.978 -60.431 1.00 93.62 71 ARG A C 1
ATOM 529 O O . ARG A 1 71 ? 44.831 6.416 -59.478 1.00 93.62 71 ARG A O 1
ATOM 536 N N . ALA A 1 72 ? 45.020 8.202 -60.834 1.00 92.94 72 ALA A N 1
ATOM 537 C CA . ALA A 1 72 ? 43.928 8.958 -60.229 1.00 92.94 72 ALA A CA 1
ATOM 538 C C . ALA A 1 72 ? 42.573 8.268 -60.455 1.00 92.94 72 ALA A C 1
ATOM 540 O O . ALA A 1 72 ? 41.797 8.151 -59.509 1.00 92.94 72 ALA A O 1
ATOM 541 N N . ASP A 1 73 ? 42.334 7.744 -61.660 1.00 94.75 73 ASP A N 1
ATOM 542 C CA . ASP A 1 73 ? 41.130 6.972 -61.986 1.00 94.75 73 ASP A CA 1
ATOM 543 C C . ASP A 1 73 ? 41.045 5.691 -61.140 1.00 94.75 73 ASP A C 1
ATOM 545 O O . ASP A 1 73 ? 40.018 5.427 -60.518 1.00 94.75 73 ASP A O 1
ATOM 549 N N . ALA A 1 74 ? 42.150 4.945 -61.015 1.00 94.62 74 ALA A N 1
ATOM 550 C CA . ALA A 1 74 ? 42.198 3.740 -60.184 1.00 94.62 74 ALA A CA 1
ATOM 551 C C . ALA A 1 74 ? 41.901 4.025 -58.698 1.00 94.62 74 ALA A C 1
ATOM 553 O O . ALA A 1 74 ? 41.140 3.291 -58.069 1.00 94.62 74 ALA A O 1
ATOM 554 N N . LEU A 1 75 ? 42.458 5.108 -58.142 1.00 94.19 75 LEU A N 1
ATOM 555 C CA . LEU A 1 75 ? 42.170 5.537 -56.768 1.00 94.19 75 LEU A CA 1
ATOM 556 C C . LEU A 1 75 ? 40.716 5.997 -56.599 1.00 94.19 75 LEU A C 1
ATOM 558 O O . LEU A 1 75 ? 40.113 5.751 -55.554 1.00 94.19 75 LEU A O 1
ATOM 562 N N . ALA A 1 76 ? 40.138 6.660 -57.604 1.00 93.44 76 ALA A N 1
ATOM 563 C CA . ALA A 1 76 ? 38.740 7.078 -57.575 1.00 93.44 76 ALA A CA 1
ATOM 564 C C . ALA A 1 76 ? 37.784 5.873 -57.590 1.00 93.44 76 ALA A C 1
ATOM 566 O O . ALA A 1 76 ? 36.774 5.882 -56.880 1.00 93.44 76 ALA A O 1
ATOM 567 N N . ASP A 1 77 ? 38.113 4.830 -58.353 1.00 95.19 77 ASP A N 1
ATOM 568 C CA . ASP A 1 77 ? 37.359 3.576 -58.386 1.00 95.19 77 ASP A CA 1
ATOM 569 C C . ASP A 1 77 ? 37.489 2.795 -57.071 1.00 95.19 77 ASP A C 1
ATOM 571 O O . ASP A 1 77 ? 36.481 2.339 -56.526 1.00 95.19 77 ASP A O 1
ATOM 575 N N . GLU A 1 78 ? 38.697 2.707 -56.503 1.00 94.88 78 GLU A N 1
ATOM 576 C CA . GLU A 1 78 ? 38.928 2.088 -55.191 1.00 94.88 78 GLU A CA 1
ATOM 577 C C . GLU A 1 78 ? 38.174 2.828 -54.078 1.00 94.88 78 GLU A C 1
ATOM 579 O O . GLU A 1 78 ? 37.470 2.205 -53.281 1.00 94.88 78 GLU A O 1
ATOM 584 N N . HIS A 1 79 ? 38.234 4.163 -54.060 1.00 94.25 79 HIS A N 1
ATOM 585 C CA . HIS A 1 79 ? 37.492 4.975 -53.098 1.00 94.25 79 HIS A CA 1
ATOM 586 C C . HIS A 1 79 ? 35.977 4.780 -53.239 1.00 94.25 79 HIS A C 1
ATOM 588 O O . HIS A 1 79 ? 35.261 4.730 -52.237 1.00 94.25 79 HIS A O 1
ATOM 594 N N . ARG A 1 80 ? 35.456 4.678 -54.469 1.00 93.88 80 ARG A N 1
ATOM 595 C CA . ARG A 1 80 ? 34.029 4.415 -54.704 1.00 93.88 80 ARG A CA 1
ATOM 596 C C . ARG A 1 80 ? 33.631 3.050 -54.152 1.00 93.88 80 ARG A C 1
ATOM 598 O O . ARG A 1 80 ? 32.672 2.973 -53.394 1.00 93.88 80 ARG A O 1
ATOM 605 N N . ARG A 1 81 ? 34.425 2.015 -54.438 1.00 95.44 81 ARG A N 1
ATOM 606 C CA . ARG A 1 81 ? 34.200 0.662 -53.923 1.00 95.44 81 ARG A CA 1
ATOM 607 C C . ARG A 1 81 ? 34.218 0.610 -52.394 1.00 95.44 81 ARG A C 1
ATOM 609 O O . ARG A 1 81 ? 33.314 0.033 -51.803 1.00 95.44 81 ARG A O 1
ATOM 616 N N . LEU A 1 82 ? 35.213 1.227 -51.754 1.00 94.50 82 LEU A N 1
ATOM 617 C CA . LEU A 1 82 ? 35.303 1.277 -50.290 1.00 94.50 82 LEU A CA 1
ATOM 618 C C . LEU A 1 82 ? 34.126 2.035 -49.671 1.00 94.50 82 LEU A C 1
ATOM 620 O O . LEU A 1 82 ? 33.626 1.646 -48.619 1.00 94.50 82 LEU A O 1
ATOM 624 N N . LYS A 1 83 ? 33.662 3.108 -50.320 1.00 93.69 83 LYS A N 1
ATOM 625 C CA . LYS A 1 83 ? 32.477 3.848 -49.876 1.00 93.69 83 LYS A CA 1
ATOM 626 C C . LYS A 1 83 ? 31.216 2.982 -49.943 1.00 93.69 83 LYS A C 1
ATOM 628 O O . LYS A 1 83 ? 30.402 3.057 -49.025 1.00 93.69 83 LYS A O 1
ATOM 633 N N . ASP A 1 84 ? 31.076 2.169 -50.986 1.00 95.06 84 ASP A N 1
ATOM 634 C CA . ASP A 1 84 ? 29.950 1.247 -51.140 1.00 95.06 84 ASP A CA 1
ATOM 635 C C . ASP A 1 84 ? 30.011 0.112 -50.094 1.00 95.06 84 ASP A C 1
ATOM 637 O O . ASP A 1 84 ? 29.020 -0.120 -49.401 1.00 95.06 84 ASP A O 1
ATOM 641 N N . GLU A 1 85 ? 31.182 -0.507 -49.872 1.00 94.94 85 GLU A N 1
ATOM 642 C CA . GLU A 1 85 ? 31.397 -1.504 -48.800 1.00 94.94 85 GLU A CA 1
ATOM 643 C C . GLU A 1 85 ? 31.123 -0.909 -47.401 1.00 94.94 85 GLU A C 1
ATOM 645 O O . GLU A 1 85 ? 30.494 -1.552 -46.555 1.00 94.94 85 GLU A O 1
ATOM 650 N N . LEU A 1 86 ? 31.537 0.340 -47.145 1.00 94.62 86 LEU A N 1
ATOM 651 C CA . LEU A 1 86 ? 31.255 1.043 -45.888 1.00 94.62 86 LEU A CA 1
ATOM 652 C C . LEU A 1 86 ? 29.756 1.338 -45.714 1.00 94.62 86 LEU A C 1
ATOM 654 O O . LEU A 1 86 ? 29.225 1.231 -44.612 1.00 94.62 86 LEU A O 1
ATOM 658 N N . ALA A 1 87 ? 29.057 1.715 -46.786 1.00 93.62 87 ALA A N 1
ATOM 659 C CA . ALA A 1 87 ? 27.618 1.964 -46.743 1.00 93.62 87 ALA A CA 1
ATOM 660 C C . ALA A 1 87 ? 26.825 0.675 -46.477 1.00 93.62 87 ALA A C 1
ATOM 662 O O . ALA A 1 87 ? 25.866 0.689 -45.700 1.00 93.62 87 ALA A O 1
ATOM 663 N N . GLU A 1 88 ? 27.240 -0.439 -47.079 1.00 94.81 88 GLU A N 1
ATOM 664 C CA . GLU A 1 88 ? 26.642 -1.755 -46.858 1.00 94.81 88 GLU A CA 1
ATOM 665 C C . GLU A 1 88 ? 26.879 -2.242 -45.423 1.00 94.81 88 GLU A C 1
ATOM 667 O O . GLU A 1 88 ? 25.931 -2.598 -44.720 1.00 94.81 88 GLU A O 1
ATOM 672 N N . THR A 1 89 ? 28.123 -2.175 -44.944 1.00 94.69 89 THR A N 1
ATOM 673 C CA . THR A 1 89 ? 28.463 -2.558 -43.565 1.00 94.69 89 THR A CA 1
ATOM 674 C C . THR A 1 89 ? 27.767 -1.681 -42.528 1.00 94.69 89 THR A C 1
ATOM 676 O O . THR A 1 89 ? 27.192 -2.222 -41.584 1.00 94.69 89 THR A O 1
ATOM 679 N N . ASN A 1 90 ? 27.723 -0.357 -42.711 1.00 94.44 90 ASN A N 1
ATOM 680 C CA . ASN A 1 90 ? 26.989 0.539 -41.812 1.00 94.44 90 ASN A CA 1
ATOM 681 C C . ASN A 1 90 ? 25.492 0.212 -41.776 1.00 94.44 90 ASN A C 1
ATOM 683 O O . ASN A 1 90 ? 24.885 0.226 -40.707 1.00 94.44 90 ASN A O 1
ATOM 687 N N . SER A 1 91 ? 24.899 -0.118 -42.925 1.00 95.06 91 SER A N 1
ATOM 688 C CA . SER A 1 91 ? 23.489 -0.517 -43.007 1.00 95.06 91 SER A CA 1
ATOM 689 C C . SER A 1 91 ? 23.237 -1.843 -42.279 1.00 95.06 91 SER A C 1
ATOM 691 O O . SER A 1 91 ? 22.257 -1.963 -41.546 1.00 95.06 91 SER A O 1
ATOM 693 N N . GLY A 1 92 ? 24.147 -2.817 -42.416 1.00 95.00 92 GLY A N 1
ATOM 694 C CA . GLY A 1 92 ? 24.106 -4.075 -41.665 1.00 95.00 92 GLY A CA 1
ATOM 695 C C . GLY A 1 92 ? 24.231 -3.872 -40.153 1.00 95.00 92 GLY A C 1
ATOM 696 O O . GLY A 1 92 ? 23.469 -4.454 -39.385 1.00 95.00 92 GLY A O 1
ATOM 697 N N . VAL A 1 93 ? 25.149 -3.005 -39.719 1.00 95.94 93 VAL A N 1
ATOM 698 C CA . VAL A 1 93 ? 25.329 -2.654 -38.302 1.00 95.94 93 VAL A CA 1
ATOM 699 C C . VAL A 1 93 ? 24.088 -1.952 -37.745 1.00 95.94 93 VAL A C 1
ATOM 701 O O . VAL A 1 93 ? 23.623 -2.325 -36.673 1.00 95.94 93 VAL A O 1
ATOM 704 N N . LEU A 1 94 ? 23.503 -0.995 -38.472 1.00 95.19 94 LEU A N 1
ATOM 705 C CA . LEU A 1 94 ? 22.263 -0.325 -38.059 1.00 95.19 94 LEU A CA 1
ATOM 706 C C . LEU A 1 94 ? 21.094 -1.308 -37.931 1.00 95.19 94 LEU A C 1
ATOM 708 O O . LEU A 1 94 ? 20.352 -1.240 -36.956 1.00 95.19 94 LEU A O 1
ATOM 712 N N . ALA A 1 95 ? 20.955 -2.251 -38.866 1.00 95.50 95 ALA A N 1
ATOM 713 C CA . ALA A 1 95 ? 19.934 -3.291 -38.775 1.00 95.50 95 ALA A CA 1
ATOM 714 C C . ALA A 1 95 ? 20.117 -4.167 -37.523 1.00 95.50 95 ALA A C 1
ATOM 716 O O . ALA A 1 95 ? 19.138 -4.470 -36.845 1.00 95.50 95 ALA A O 1
ATOM 717 N N . LEU A 1 96 ? 21.359 -4.528 -37.179 1.00 95.38 96 LEU A N 1
ATOM 718 C CA . LEU A 1 96 ? 21.662 -5.268 -35.949 1.00 95.38 96 LEU A CA 1
ATOM 719 C C . LEU A 1 96 ? 21.357 -4.453 -34.685 1.00 95.38 96 LEU A C 1
ATOM 721 O O . LEU A 1 96 ? 20.830 -5.018 -33.731 1.00 95.38 96 LEU A O 1
ATOM 725 N N . TYR A 1 97 ? 21.654 -3.149 -34.673 1.00 94.00 97 TYR A N 1
ATOM 726 C CA . TYR A 1 97 ? 21.303 -2.266 -33.553 1.00 94.00 97 TYR A CA 1
ATOM 727 C C . TYR A 1 97 ? 19.791 -2.216 -33.330 1.00 94.00 97 TYR A C 1
ATOM 729 O O . TYR A 1 97 ? 19.344 -2.445 -32.211 1.00 94.00 97 TYR A O 1
ATOM 737 N N . VAL A 1 98 ? 19.011 -2.009 -34.396 1.00 94.88 98 VAL A N 1
ATOM 738 C CA . VAL A 1 98 ? 17.540 -2.008 -34.316 1.00 94.88 98 VAL A CA 1
ATOM 739 C C . VAL A 1 98 ? 17.022 -3.357 -33.810 1.00 94.88 98 VAL A C 1
ATOM 741 O O . VAL A 1 98 ? 16.191 -3.398 -32.911 1.00 94.88 98 VAL A O 1
ATOM 744 N N . GLN A 1 99 ? 17.553 -4.474 -34.319 1.00 94.94 99 GLN A N 1
ATOM 745 C CA . GLN A 1 99 ? 17.167 -5.811 -33.850 1.00 94.94 99 GLN A CA 1
ATOM 746 C C . GLN A 1 99 ? 17.506 -6.056 -32.375 1.00 94.94 99 GLN A C 1
ATOM 748 O O . GLN A 1 99 ? 16.762 -6.755 -31.684 1.00 94.94 99 GLN A O 1
ATOM 753 N N . LEU A 1 100 ? 18.635 -5.529 -31.895 1.00 94.75 100 LEU A N 1
ATOM 754 C CA . LEU A 1 100 ? 19.026 -5.645 -30.494 1.00 94.75 100 LEU A CA 1
ATOM 755 C C . LEU A 1 100 ? 18.081 -4.838 -29.601 1.00 94.75 100 LEU A C 1
ATOM 757 O O . LEU A 1 100 ? 17.596 -5.382 -28.614 1.00 94.75 100 LEU A O 1
ATOM 761 N N . GLU A 1 101 ? 17.761 -3.599 -29.981 1.00 92.44 101 GLU A N 1
ATOM 762 C CA . GLU A 1 101 ? 16.796 -2.759 -29.261 1.00 92.44 101 GLU A CA 1
ATOM 763 C C . GLU A 1 101 ? 15.404 -3.403 -29.219 1.00 92.44 101 GLU A C 1
ATOM 765 O O . GLU A 1 101 ? 14.805 -3.507 -28.151 1.00 92.44 101 GLU A O 1
ATOM 770 N N . GLU A 1 102 ? 14.914 -3.922 -30.350 1.00 93.38 102 GLU A N 1
ATOM 771 C CA . GLU A 1 102 ? 13.635 -4.641 -30.411 1.00 93.38 102 GLU A CA 1
ATOM 772 C C . GLU A 1 102 ? 13.625 -5.876 -29.501 1.00 93.38 102 GLU A C 1
ATOM 774 O O . GLU A 1 102 ? 12.627 -6.168 -28.838 1.00 93.38 102 GLU A O 1
ATOM 779 N N . ARG A 1 103 ? 14.729 -6.629 -29.466 1.00 91.69 103 ARG A N 1
ATOM 780 C CA . ARG A 1 103 ? 14.844 -7.829 -28.633 1.00 91.69 103 ARG A CA 1
ATOM 781 C C . ARG A 1 103 ? 14.937 -7.483 -27.150 1.00 91.69 103 ARG A C 1
ATOM 783 O O . ARG A 1 103 ? 14.322 -8.179 -26.340 1.00 91.69 103 ARG A O 1
ATOM 790 N N . ASP A 1 104 ? 15.679 -6.441 -26.798 1.00 88.06 104 ASP A N 1
ATOM 791 C CA . ASP A 1 104 ? 15.780 -5.954 -25.425 1.00 88.06 104 ASP A CA 1
ATOM 792 C C . ASP A 1 104 ? 14.414 -5.475 -24.922 1.00 88.06 104 ASP A C 1
ATOM 794 O O . ASP A 1 104 ? 14.007 -5.848 -23.821 1.00 88.06 104 ASP A O 1
ATOM 798 N N . GLU A 1 105 ? 13.659 -4.757 -25.754 1.00 87.00 105 GLU A N 1
ATOM 799 C CA . GLU A 1 105 ? 12.294 -4.324 -25.444 1.00 87.00 105 GLU A CA 1
ATOM 800 C C . GLU A 1 105 ? 11.342 -5.515 -25.240 1.00 87.00 105 GLU A C 1
ATOM 802 O O . GLU A 1 105 ? 10.613 -5.600 -24.246 1.00 87.00 105 GLU A O 1
ATOM 807 N N . GLN A 1 106 ? 11.399 -6.512 -26.129 1.00 87.62 106 GLN A N 1
ATOM 808 C CA . GLN A 1 106 ? 10.614 -7.742 -25.985 1.00 87.62 106 GLN A CA 1
ATOM 809 C C . GLN A 1 106 ? 10.928 -8.485 -24.681 1.00 87.62 106 GLN A C 1
ATOM 811 O O . GLN A 1 106 ? 10.010 -8.979 -24.018 1.00 87.62 106 GLN A O 1
ATOM 816 N N . LEU A 1 107 ? 12.209 -8.572 -24.306 1.00 86.12 107 LEU A N 1
ATOM 817 C CA . LEU A 1 107 ? 12.637 -9.208 -23.061 1.00 86.12 107 LEU A CA 1
ATOM 818 C C . LEU A 1 107 ? 12.149 -8.431 -21.837 1.00 86.12 107 LEU A C 1
ATOM 820 O O . LEU A 1 107 ? 11.623 -9.052 -20.912 1.00 86.12 107 LEU A O 1
ATOM 824 N N . ARG A 1 108 ? 12.260 -7.097 -21.837 1.00 80.25 108 ARG A N 1
ATOM 825 C CA . ARG A 1 108 ? 11.746 -6.241 -20.753 1.00 80.25 108 ARG A CA 1
ATOM 826 C C . ARG A 1 108 ? 10.248 -6.416 -20.571 1.00 80.25 108 ARG A C 1
ATOM 828 O O . ARG A 1 108 ? 9.806 -6.766 -19.480 1.00 80.25 108 ARG A O 1
ATOM 835 N N . THR A 1 109 ? 9.478 -6.314 -21.652 1.00 83.06 109 THR A N 1
ATOM 836 C CA . THR A 1 109 ? 8.025 -6.519 -21.617 1.00 83.06 109 THR A CA 1
ATOM 837 C C . THR A 1 109 ? 7.653 -7.925 -21.116 1.00 83.06 109 THR A C 1
ATOM 839 O O . THR A 1 109 ? 6.717 -8.086 -20.326 1.00 83.06 109 THR A O 1
ATOM 842 N N . ALA A 1 110 ? 8.362 -8.973 -21.551 1.00 84.06 110 ALA A N 1
ATOM 843 C CA . ALA A 1 110 ? 8.097 -10.345 -21.109 1.00 84.06 110 ALA A CA 1
ATOM 844 C C . ALA A 1 110 ? 8.412 -10.559 -19.616 1.00 84.06 110 ALA A C 1
ATOM 846 O O . ALA A 1 110 ? 7.627 -11.197 -18.903 1.00 84.06 110 ALA A O 1
ATOM 847 N N . HIS A 1 111 ? 9.529 -10.007 -19.131 1.00 79.88 111 HIS A N 1
ATOM 848 C CA . HIS A 1 111 ? 9.880 -10.031 -17.712 1.00 79.88 111 HIS A CA 1
ATOM 849 C C . HIS A 1 111 ? 8.869 -9.246 -16.872 1.00 79.88 111 HIS A C 1
ATOM 851 O O . HIS A 1 111 ? 8.365 -9.793 -15.890 1.00 79.88 111 HIS A O 1
ATOM 857 N N . GLY A 1 112 ? 8.492 -8.038 -17.302 1.00 76.62 112 GLY A N 1
ATOM 858 C CA . GLY A 1 112 ? 7.479 -7.218 -16.640 1.00 76.62 112 GLY A CA 1
ATOM 859 C C . GLY A 1 112 ? 6.153 -7.964 -16.478 1.00 76.62 112 GLY A C 1
ATOM 860 O O . GLY A 1 112 ? 5.632 -8.074 -15.372 1.00 76.62 112 GLY A O 1
ATOM 861 N N . ARG A 1 113 ? 5.646 -8.610 -17.539 1.00 80.00 113 ARG A N 1
ATOM 862 C CA . ARG A 1 113 ? 4.419 -9.434 -17.462 1.00 80.00 113 ARG A CA 1
ATOM 863 C C . ARG A 1 113 ? 4.519 -10.581 -16.457 1.00 80.00 113 ARG A C 1
ATOM 865 O O . ARG A 1 113 ? 3.545 -10.869 -15.766 1.00 80.00 113 ARG A O 1
ATOM 872 N N . THR A 1 114 ? 5.671 -11.245 -16.393 1.00 81.50 114 THR A N 1
ATOM 873 C CA . THR A 1 114 ? 5.889 -12.371 -15.471 1.00 81.50 114 THR A CA 1
ATOM 874 C C . THR A 1 114 ? 5.900 -11.897 -14.021 1.00 81.50 114 THR A C 1
ATOM 876 O O . THR A 1 114 ? 5.272 -12.520 -13.168 1.00 81.50 114 THR A O 1
ATOM 879 N N . LEU A 1 115 ? 6.576 -10.779 -13.751 1.00 75.81 115 LEU A N 1
ATOM 880 C CA . LEU A 1 115 ? 6.642 -10.176 -12.423 1.00 75.81 115 LEU A CA 1
ATOM 881 C C . LEU A 1 115 ? 5.262 -9.694 -11.957 1.00 75.81 115 LEU A C 1
ATOM 883 O O . LEU A 1 115 ? 4.852 -10.061 -10.861 1.00 75.81 115 LEU A O 1
ATOM 887 N N . ARG A 1 116 ? 4.488 -9.017 -12.819 1.00 77.06 116 ARG A N 1
ATOM 888 C CA . ARG A 1 116 ? 3.102 -8.618 -12.500 1.00 77.06 116 ARG A CA 1
ATOM 889 C C . ARG A 1 116 ? 2.231 -9.807 -12.121 1.00 77.06 116 ARG A C 1
ATOM 891 O O . ARG A 1 116 ? 1.517 -9.760 -11.129 1.00 77.06 116 ARG A O 1
ATOM 898 N N . ALA A 1 117 ? 2.301 -10.890 -12.897 1.00 80.31 117 ALA A N 1
ATOM 899 C CA . ALA A 1 117 ? 1.515 -12.088 -12.621 1.00 80.31 117 ALA A CA 1
ATOM 900 C C . ALA A 1 117 ? 1.889 -12.731 -11.274 1.00 80.31 117 ALA A C 1
ATOM 902 O O . ALA A 1 117 ? 1.023 -13.285 -10.596 1.00 80.31 117 ALA A O 1
ATOM 903 N N . LEU A 1 118 ? 3.167 -12.665 -10.883 1.00 79.12 118 LEU A N 1
ATOM 904 C CA . LEU A 1 118 ? 3.622 -13.128 -9.576 1.00 79.12 118 LEU A CA 1
ATOM 905 C C . LEU A 1 118 ? 3.082 -12.238 -8.451 1.00 79.12 118 LEU A C 1
ATOM 907 O O . LEU A 1 118 ? 2.569 -12.762 -7.469 1.00 79.12 118 LEU A O 1
ATOM 911 N N . GLU A 1 119 ? 3.159 -10.919 -8.595 1.00 75.69 119 GLU A N 1
ATOM 912 C CA . GLU A 1 119 ? 2.623 -9.977 -7.606 1.00 75.69 119 GLU A CA 1
ATOM 913 C C . GLU A 1 119 ? 1.113 -10.111 -7.449 1.00 75.69 119 GLU A C 1
ATOM 915 O O . GLU A 1 119 ? 0.624 -10.228 -6.328 1.00 75.69 119 GLU A O 1
ATOM 920 N N . ASP A 1 120 ? 0.377 -10.202 -8.559 1.00 78.69 120 ASP A N 1
ATOM 921 C CA . ASP A 1 120 ? -1.062 -10.467 -8.556 1.00 78.69 120 ASP A CA 1
ATOM 922 C C . ASP A 1 120 ? -1.400 -11.769 -7.821 1.00 78.69 120 ASP A C 1
ATOM 924 O O . ASP A 1 120 ? -2.392 -11.834 -7.095 1.00 78.69 120 ASP A O 1
ATOM 928 N N . ALA A 1 121 ? -0.567 -12.804 -7.966 1.00 80.12 121 ALA A N 1
ATOM 929 C CA . ALA A 1 121 ? -0.744 -14.072 -7.264 1.00 80.12 121 ALA A CA 1
ATOM 930 C C . ALA A 1 121 ? -0.435 -13.989 -5.757 1.00 80.12 121 ALA A C 1
ATOM 932 O O . ALA A 1 121 ? -0.926 -14.822 -4.993 1.00 80.12 121 ALA A O 1
ATOM 933 N N . LEU A 1 122 ? 0.374 -13.014 -5.332 1.00 79.06 122 LEU A N 1
ATOM 934 C CA . LEU A 1 122 ? 0.739 -12.781 -3.932 1.00 79.06 122 LEU A CA 1
ATOM 935 C C . LEU A 1 122 ? -0.251 -11.865 -3.203 1.00 79.06 122 LEU A C 1
ATOM 937 O O . LEU A 1 122 ? -0.264 -11.849 -1.971 1.00 79.06 122 LEU A O 1
ATOM 941 N N . ARG A 1 123 ? -1.103 -11.137 -3.935 1.00 84.62 123 ARG A N 1
ATOM 942 C CA . ARG A 1 123 ? -2.119 -10.262 -3.343 1.00 84.62 123 ARG A CA 1
ATOM 943 C C . ARG A 1 123 ? -3.161 -11.063 -2.552 1.00 84.62 123 ARG A C 1
ATOM 945 O O . ARG A 1 123 ? -3.612 -12.126 -2.999 1.00 84.62 123 ARG A O 1
ATOM 952 N N . PRO A 1 124 ? -3.598 -10.558 -1.386 1.00 90.19 124 PRO A N 1
ATOM 953 C CA . PRO A 1 124 ? -4.686 -11.177 -0.648 1.00 90.19 124 PRO A CA 1
ATOM 954 C C . PRO A 1 124 ? -5.977 -11.141 -1.477 1.00 90.19 124 PRO A C 1
ATOM 956 O O . PRO A 1 124 ? -6.251 -10.206 -2.229 1.00 90.19 124 PRO A O 1
ATOM 959 N N . ARG A 1 125 ? -6.809 -12.177 -1.333 1.00 90.00 125 ARG A N 1
ATOM 960 C CA . ARG A 1 125 ? -8.119 -12.217 -2.000 1.00 90.00 125 ARG A CA 1
ATOM 961 C C . ARG A 1 125 ? -9.026 -11.106 -1.464 1.00 90.00 125 ARG A C 1
ATOM 963 O O . ARG A 1 125 ? -8.917 -10.793 -0.278 1.00 90.00 125 ARG A O 1
ATOM 970 N N . PRO A 1 126 ? -9.974 -10.587 -2.266 1.00 91.12 126 PRO A N 1
ATOM 971 C CA . PRO A 1 126 ? -10.977 -9.644 -1.783 1.00 91.12 126 PRO A CA 1
ATOM 972 C C . PRO A 1 126 ? -11.680 -10.158 -0.523 1.00 91.12 126 PRO A C 1
ATOM 974 O O . PRO A 1 126 ? -12.209 -11.277 -0.499 1.00 91.12 126 PRO A O 1
ATOM 977 N N . LEU A 1 127 ? -11.663 -9.344 0.529 1.00 93.81 127 LEU A N 1
ATOM 978 C CA . LEU A 1 127 ? -12.248 -9.677 1.819 1.00 93.81 127 LEU A CA 1
ATOM 979 C C . LEU A 1 127 ? -13.683 -9.147 1.884 1.00 93.81 127 LEU A C 1
ATOM 981 O O . LEU A 1 127 ? -13.915 -7.961 1.680 1.00 93.81 127 LEU A O 1
ATOM 985 N N . HIS A 1 128 ? -14.639 -10.025 2.186 1.00 94.31 128 HIS A N 1
ATOM 986 C CA . HIS A 1 128 ? -16.050 -9.660 2.318 1.00 94.31 128 HIS A CA 1
ATOM 987 C C . HIS A 1 128 ? -16.464 -9.763 3.784 1.00 94.31 128 HIS A C 1
ATOM 989 O O . HIS A 1 128 ? -16.419 -10.851 4.362 1.00 94.31 128 HIS A O 1
ATOM 995 N N . VAL A 1 129 ? -16.875 -8.644 4.382 1.00 95.56 129 VAL A N 1
ATOM 996 C CA . VAL A 1 129 ? -17.294 -8.566 5.787 1.00 95.56 129 VAL A CA 1
ATOM 997 C C . VAL A 1 129 ? -18.576 -7.754 5.871 1.00 95.56 129 VAL A C 1
ATOM 999 O O . VAL A 1 129 ? -18.656 -6.657 5.333 1.00 95.56 129 VAL A O 1
ATOM 1002 N N . ALA A 1 130 ? -19.601 -8.291 6.530 1.00 94.38 130 ALA A N 1
ATOM 1003 C CA . ALA A 1 130 ? -20.867 -7.580 6.681 1.00 94.38 130 ALA A CA 1
ATOM 1004 C C . ALA A 1 130 ? -20.656 -6.236 7.403 1.00 94.38 130 ALA A C 1
ATOM 1006 O O . ALA A 1 130 ? -19.981 -6.188 8.431 1.00 94.38 130 ALA A O 1
ATOM 1007 N N . GLY A 1 131 ? -21.239 -5.166 6.858 1.00 93.50 131 GLY A N 1
ATOM 1008 C CA . GLY A 1 131 ? -21.108 -3.803 7.384 1.00 93.50 131 GLY A CA 1
ATOM 1009 C C . GLY A 1 131 ? -19.848 -3.054 6.935 1.00 93.50 131 GLY A C 1
ATOM 1010 O O . GLY A 1 131 ? -19.707 -1.882 7.280 1.00 93.50 131 GLY A O 1
ATOM 1011 N N . LEU A 1 132 ? -18.954 -3.686 6.161 1.00 96.75 132 LEU A N 1
ATOM 1012 C CA . LEU A 1 132 ? -17.742 -3.066 5.623 1.00 96.75 132 LEU A CA 1
ATOM 1013 C C . LEU A 1 132 ? -17.620 -3.287 4.112 1.00 96.75 132 LEU A C 1
ATOM 1015 O O . LEU A 1 132 ? -17.796 -4.395 3.610 1.00 96.75 132 LEU A O 1
ATOM 1019 N N . GLU A 1 133 ? -17.232 -2.237 3.404 1.00 97.06 133 GLU A N 1
ATOM 1020 C CA . GLU A 1 133 ? -16.779 -2.286 2.018 1.00 97.06 133 GLU A CA 1
ATOM 1021 C C . GLU A 1 133 ? -15.277 -1.998 1.997 1.00 97.06 133 GLU A C 1
ATOM 1023 O O . GLU A 1 133 ? -14.818 -1.043 2.626 1.00 97.06 133 GLU A O 1
ATOM 1028 N N . LEU A 1 134 ? -14.503 -2.833 1.303 1.00 97.62 134 LEU A N 1
ATOM 1029 C CA . LEU A 1 134 ? -13.053 -2.697 1.192 1.00 97.62 134 LEU A CA 1
ATOM 1030 C C . LEU A 1 134 ? -12.651 -2.678 -0.278 1.00 97.62 134 LEU A C 1
ATOM 1032 O O . LEU A 1 134 ? -13.127 -3.489 -1.072 1.00 97.62 134 LEU A O 1
ATOM 1036 N N . ALA A 1 135 ? -11.736 -1.783 -0.619 1.00 96.88 135 ALA A N 1
ATOM 1037 C CA . ALA A 1 135 ? -11.190 -1.653 -1.956 1.00 96.88 135 ALA A CA 1
ATOM 1038 C C . ALA A 1 135 ? -9.701 -1.346 -1.897 1.00 96.88 135 ALA A C 1
ATOM 1040 O O . ALA A 1 135 ? -9.224 -0.735 -0.943 1.00 96.88 135 ALA A O 1
ATOM 1041 N N . VAL A 1 136 ? -8.976 -1.741 -2.938 1.00 95.25 136 VAL A N 1
ATOM 1042 C CA . VAL A 1 136 ? -7.541 -1.502 -3.055 1.00 95.25 136 VAL A CA 1
ATOM 1043 C C . VAL A 1 136 ? -7.191 -1.063 -4.465 1.00 95.25 136 VAL A C 1
ATOM 1045 O O . VAL A 1 136 ? -7.682 -1.625 -5.444 1.00 95.25 136 VAL A O 1
ATOM 1048 N N . HIS A 1 137 ? -6.329 -0.062 -4.553 1.00 92.56 137 HIS A N 1
ATOM 1049 C CA . HIS A 1 137 ? -5.597 0.291 -5.753 1.00 92.56 137 HIS A CA 1
ATOM 1050 C C . HIS A 1 137 ? -4.121 0.015 -5.502 1.00 92.56 137 HIS A C 1
ATOM 1052 O O . HIS A 1 137 ? -3.591 0.390 -4.460 1.00 92.56 137 HIS A O 1
ATOM 1058 N N . TYR A 1 138 ? -3.488 -0.649 -6.461 1.00 87.50 138 TYR A N 1
ATOM 1059 C CA . TYR A 1 138 ? -2.050 -0.846 -6.492 1.00 87.50 138 TYR A CA 1
ATOM 1060 C C . TYR A 1 138 ? -1.565 -0.611 -7.916 1.00 87.50 138 TYR A C 1
ATOM 1062 O O . TYR A 1 138 ? -2.016 -1.312 -8.831 1.00 87.50 138 TYR A O 1
ATOM 1070 N N . ALA A 1 139 ? -0.638 0.321 -8.093 1.00 82.00 139 ALA A N 1
ATOM 1071 C CA . ALA A 1 139 ? 0.055 0.537 -9.351 1.00 82.00 139 ALA A CA 1
ATOM 1072 C C . ALA A 1 139 ? 1.564 0.649 -9.086 1.00 82.00 139 ALA A C 1
ATOM 1074 O O . ALA A 1 139 ? 1.968 1.500 -8.294 1.00 82.00 139 ALA A O 1
ATOM 1075 N N . PRO A 1 140 ? 2.390 -0.204 -9.717 1.00 73.38 140 PRO A N 1
ATOM 1076 C CA . PRO A 1 140 ? 3.832 -0.158 -9.528 1.00 73.38 140 PRO A CA 1
ATOM 1077 C C . PRO A 1 140 ? 4.460 1.039 -10.252 1.00 73.38 140 PRO A C 1
ATOM 1079 O O . PRO A 1 140 ? 3.901 1.541 -11.231 1.00 73.38 140 PRO A O 1
ATOM 1082 N N . ALA A 1 141 ? 5.661 1.433 -9.831 1.00 70.12 141 ALA A N 1
ATOM 1083 C CA . ALA A 1 141 ? 6.404 2.566 -10.382 1.00 70.12 141 ALA A CA 1
ATOM 1084 C C . ALA A 1 141 ? 6.679 2.440 -11.893 1.00 70.12 141 ALA A C 1
ATOM 1086 O O . ALA A 1 141 ? 6.724 3.434 -12.619 1.00 70.12 141 ALA A O 1
ATOM 1087 N N . SER A 1 142 ? 6.882 1.214 -12.389 1.00 66.44 142 SER A N 1
ATOM 1088 C CA . SER A 1 142 ? 7.196 0.954 -13.793 1.00 66.44 142 SER A CA 1
ATOM 1089 C C . SER A 1 142 ? 6.437 -0.239 -14.348 1.00 66.44 142 SER A C 1
ATOM 1091 O O . SER A 1 142 ? 6.394 -1.324 -13.768 1.00 66.44 142 SER A O 1
ATOM 1093 N N . ASP A 1 143 ? 5.935 -0.061 -15.565 1.00 61.09 143 ASP A N 1
ATOM 1094 C CA . ASP A 1 143 ? 5.292 -1.122 -16.319 1.00 61.09 143 ASP A CA 1
ATOM 1095 C C . ASP A 1 143 ? 6.257 -2.243 -16.747 1.00 61.09 143 ASP A C 1
ATOM 1097 O O . ASP A 1 143 ? 5.858 -3.406 -16.873 1.00 61.09 143 ASP A O 1
ATOM 1101 N N . GLU A 1 144 ? 7.532 -1.896 -16.925 1.00 58.16 144 GLU A N 1
ATOM 1102 C CA . GLU A 1 144 ? 8.601 -2.784 -17.389 1.00 58.16 144 GLU A CA 1
ATOM 1103 C C . GLU A 1 144 ? 9.279 -3.542 -16.236 1.00 58.16 144 GLU A C 1
ATOM 1105 O O . GLU A 1 144 ? 9.798 -4.644 -16.432 1.00 58.16 144 GLU A O 1
ATOM 1110 N N . ALA A 1 145 ? 9.243 -2.980 -15.026 1.00 59.19 145 ALA A N 1
ATOM 1111 C CA . ALA A 1 145 ? 9.802 -3.559 -13.809 1.00 59.19 145 ALA A CA 1
ATOM 1112 C C . ALA A 1 145 ? 8.825 -3.346 -12.639 1.00 59.19 145 ALA A C 1
ATOM 1114 O O . ALA A 1 145 ? 9.084 -2.517 -11.772 1.00 59.19 145 ALA A O 1
ATOM 1115 N N . PRO A 1 146 ? 7.710 -4.097 -12.599 1.00 58.66 146 PRO A N 1
ATOM 1116 C CA . PRO A 1 146 ? 6.587 -3.858 -11.684 1.00 58.66 146 PRO A CA 1
ATOM 1117 C C . PRO A 1 146 ? 6.905 -4.165 -10.214 1.00 58.66 146 PRO A C 1
ATOM 1119 O O . PRO A 1 146 ? 6.038 -4.038 -9.371 1.00 58.66 146 PRO A O 1
ATOM 1122 N N . THR A 1 147 ? 8.129 -4.597 -9.917 1.00 64.19 147 THR A N 1
ATOM 1123 C CA . THR A 1 147 ? 8.556 -5.036 -8.591 1.00 64.19 147 THR A CA 1
ATOM 1124 C C . THR A 1 147 ? 8.614 -3.893 -7.605 1.00 64.19 147 THR A C 1
ATOM 1126 O O . THR A 1 147 ? 9.567 -3.107 -7.666 1.00 64.19 147 THR A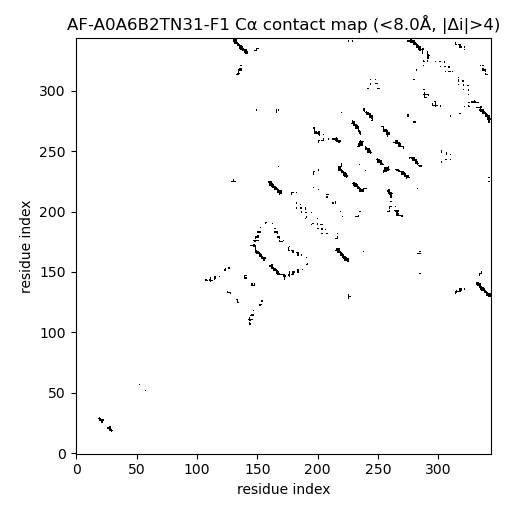 O 1
ATOM 1129 N N . GLY A 1 148 ? 7.650 -3.882 -6.690 1.00 73.00 148 GLY A N 1
ATOM 1130 C CA . GLY A 1 148 ? 7.520 -2.813 -5.719 1.00 73.00 148 GLY A CA 1
ATOM 1131 C C . GLY A 1 148 ? 7.921 -3.143 -4.285 1.00 73.00 148 GLY A C 1
ATOM 1132 O O . GLY A 1 148 ? 7.948 -4.315 -3.880 1.00 73.00 148 GLY A O 1
ATOM 1133 N N . GLY A 1 149 ? 8.251 -2.095 -3.530 1.00 84.31 149 GLY A N 1
ATOM 1134 C CA . GLY A 1 149 ? 8.479 -2.143 -2.080 1.00 84.31 149 GLY A CA 1
ATOM 1135 C C . GLY A 1 149 ? 7.175 -2.190 -1.279 1.00 84.31 149 GLY A C 1
ATOM 1136 O O . GLY A 1 149 ? 7.164 -2.666 -0.142 1.00 84.31 149 GLY A O 1
ATOM 1137 N N . ASP A 1 150 ? 6.075 -1.787 -1.911 1.00 90.38 150 ASP A N 1
ATOM 1138 C CA . ASP A 1 150 ? 4.749 -1.702 -1.315 1.00 90.38 150 ASP A CA 1
ATOM 1139 C C . ASP A 1 150 ? 4.021 -3.043 -1.329 1.00 90.38 150 ASP A C 1
ATOM 1141 O O . ASP A 1 150 ? 3.851 -3.679 -2.373 1.00 90.38 150 ASP A O 1
ATOM 1145 N N . LEU A 1 151 ? 3.502 -3.455 -0.176 1.00 92.38 151 LEU A N 1
ATOM 1146 C CA . LEU A 1 151 ? 2.581 -4.576 -0.045 1.00 92.38 151 LEU A CA 1
ATOM 1147 C C . LEU A 1 151 ? 1.513 -4.300 1.000 1.00 92.38 151 LEU A C 1
ATOM 1149 O O . LEU A 1 151 ? 1.640 -3.458 1.887 1.00 92.38 151 LEU A O 1
ATOM 1153 N N . TYR A 1 152 ? 0.446 -5.080 0.911 1.00 95.50 152 TYR A N 1
ATOM 1154 C CA . TYR A 1 152 ? -0.599 -5.069 1.909 1.00 95.50 152 TYR A CA 1
ATOM 1155 C C . TYR A 1 152 ? -1.112 -6.462 2.202 1.00 95.50 152 TYR A C 1
ATOM 1157 O O . TYR A 1 152 ? -0.963 -7.405 1.422 1.00 95.50 152 TYR A O 1
ATOM 1165 N N . ASP A 1 153 ? -1.785 -6.547 3.337 1.00 96.94 153 ASP A N 1
ATOM 1166 C CA . ASP A 1 153 ? -2.560 -7.701 3.709 1.00 96.94 153 ASP A CA 1
ATOM 1167 C C . ASP A 1 153 ? -3.839 -7.295 4.431 1.00 96.94 153 ASP A C 1
ATOM 1169 O O . ASP A 1 153 ? -3.879 -6.298 5.153 1.00 96.94 153 ASP A O 1
ATOM 1173 N N . TRP A 1 154 ? -4.883 -8.094 4.259 1.00 97.75 154 TRP A N 1
ATOM 1174 C CA . TRP A 1 154 ? -6.096 -8.000 5.051 1.00 97.75 154 TRP A CA 1
ATOM 1175 C C . TRP A 1 154 ? -6.634 -9.389 5.365 1.00 97.75 154 TRP A C 1
ATOM 1177 O O . TRP A 1 154 ? -6.503 -10.335 4.587 1.00 97.75 154 TRP A O 1
ATOM 1187 N N . PHE A 1 155 ? -7.241 -9.543 6.531 1.00 97.81 155 PHE A N 1
ATOM 1188 C CA . PHE A 1 155 ? -7.916 -10.781 6.907 1.00 97.81 155 PHE A CA 1
ATOM 1189 C C . PHE A 1 155 ? -8.788 -10.558 8.136 1.00 97.81 155 PHE A C 1
ATOM 1191 O O . PHE A 1 155 ? -8.622 -9.598 8.887 1.00 97.81 155 PHE A O 1
ATOM 1198 N N . THR A 1 156 ? -9.724 -11.475 8.352 1.00 97.81 156 THR A N 1
ATOM 1199 C CA . THR A 1 156 ? -10.535 -11.506 9.569 1.00 97.81 156 THR A CA 1
ATOM 1200 C C . THR A 1 156 ? -9.807 -12.306 10.646 1.00 97.81 156 THR A C 1
ATOM 1202 O O . THR A 1 156 ? -9.408 -13.450 10.423 1.00 97.81 156 THR A O 1
ATOM 1205 N N . LEU A 1 157 ? -9.629 -11.700 11.817 1.00 97.50 157 LEU A N 1
ATOM 1206 C CA . LEU A 1 157 ? -9.129 -12.354 13.020 1.00 97.50 157 LEU A CA 1
ATOM 1207 C C . LEU A 1 157 ? -10.177 -13.327 13.592 1.00 97.50 157 LEU A C 1
ATOM 1209 O O . LEU A 1 157 ? -11.364 -13.205 13.282 1.00 97.50 157 LEU A O 1
ATOM 1213 N N . PRO A 1 158 ? -9.781 -14.281 14.459 1.00 95.50 158 PRO A N 1
ATOM 1214 C CA . PRO A 1 158 ? -10.715 -15.250 15.043 1.00 95.50 158 PRO A CA 1
ATOM 1215 C C . PRO A 1 158 ? -11.902 -14.637 15.805 1.00 95.50 158 PRO A C 1
ATOM 1217 O O . PRO A 1 158 ? -12.934 -15.288 15.947 1.00 95.50 158 PRO A O 1
ATOM 1220 N N . ASP A 1 159 ? -11.768 -13.401 16.291 1.00 94.31 159 ASP A N 1
ATOM 1221 C CA . ASP A 1 159 ? -12.813 -12.653 17.001 1.00 94.31 159 ASP A CA 1
ATOM 1222 C C . ASP A 1 159 ? -13.751 -11.852 16.071 1.00 94.31 159 ASP A C 1
ATOM 1224 O O . ASP A 1 159 ? -14.662 -11.178 16.548 1.00 94.31 159 ASP A O 1
ATOM 1228 N N . GLY A 1 160 ? -13.554 -11.930 14.749 1.00 95.25 160 GLY A N 1
ATOM 1229 C CA . GLY A 1 160 ? -14.342 -11.212 13.744 1.00 95.25 160 GLY A CA 1
ATOM 1230 C C . GLY A 1 160 ? -13.808 -9.821 13.387 1.00 95.25 160 GLY A C 1
ATOM 1231 O O . GLY A 1 160 ? -14.348 -9.178 12.487 1.00 95.25 160 GLY A O 1
ATOM 1232 N N . THR A 1 161 ? -12.746 -9.356 14.045 1.00 97.50 161 THR A N 1
ATOM 1233 C CA . THR A 1 161 ? -12.093 -8.079 13.735 1.00 97.50 161 THR A CA 1
ATOM 1234 C C . THR A 1 161 ? -11.383 -8.159 12.389 1.00 97.50 161 THR A C 1
ATOM 1236 O O . THR A 1 161 ? -10.704 -9.142 12.097 1.00 97.50 161 THR A O 1
ATOM 1239 N N . VAL A 1 162 ? -11.484 -7.120 11.567 1.00 98.38 162 VAL A N 1
ATOM 1240 C CA . VAL A 1 162 ? -10.692 -7.013 10.338 1.00 98.38 162 VAL A CA 1
ATOM 1241 C C . VAL A 1 162 ? -9.323 -6.451 10.681 1.00 98.38 162 VAL A C 1
ATOM 1243 O O . VAL A 1 162 ? -9.225 -5.360 11.237 1.00 98.38 162 VAL A O 1
ATOM 1246 N N . HIS A 1 163 ? -8.266 -7.184 10.351 1.00 98.62 163 HIS A N 1
ATOM 1247 C CA . HIS A 1 163 ? -6.900 -6.689 10.412 1.00 98.62 163 HIS A CA 1
ATOM 1248 C C . HIS A 1 163 ? -6.452 -6.253 9.023 1.00 98.62 163 HIS A C 1
ATOM 1250 O O . HIS A 1 163 ? -6.681 -6.977 8.055 1.00 98.62 163 HIS A O 1
ATOM 1256 N N . ILE A 1 164 ? -5.816 -5.088 8.939 1.00 98.62 164 ILE A N 1
ATOM 1257 C CA . ILE A 1 164 ? -5.215 -4.566 7.713 1.00 98.62 164 ILE A CA 1
ATOM 1258 C C . ILE A 1 164 ? -3.775 -4.188 8.027 1.00 98.62 164 ILE A C 1
ATOM 1260 O O . ILE A 1 164 ? -3.481 -3.626 9.083 1.00 98.62 164 ILE A O 1
ATOM 1264 N N . THR A 1 165 ? -2.882 -4.532 7.118 1.00 98.44 165 THR A N 1
ATOM 1265 C CA . THR A 1 165 ? -1.456 -4.245 7.180 1.00 98.44 165 THR A CA 1
ATOM 1266 C C . THR A 1 165 ? -1.062 -3.583 5.873 1.00 98.44 165 THR A C 1
ATOM 1268 O O . THR A 1 165 ? -1.366 -4.117 4.811 1.00 98.44 165 THR A O 1
ATOM 1271 N N . VAL A 1 166 ? -0.386 -2.445 5.955 1.00 97.81 166 VAL A N 1
ATOM 1272 C CA . VAL A 1 166 ? 0.338 -1.829 4.843 1.00 97.81 166 VAL A CA 1
ATOM 1273 C C . VAL A 1 166 ? 1.813 -1.839 5.211 1.00 97.81 166 VAL A C 1
ATOM 1275 O O . VAL A 1 166 ? 2.167 -1.512 6.347 1.00 97.81 166 VAL A O 1
ATOM 1278 N N . VAL A 1 167 ? 2.647 -2.276 4.276 1.00 96.56 167 VAL A N 1
ATOM 1279 C CA . VAL A 1 167 ? 4.098 -2.353 4.410 1.00 96.56 167 VAL A CA 1
ATOM 1280 C C . VAL A 1 167 ? 4.708 -1.673 3.205 1.00 96.56 167 VAL A C 1
ATOM 1282 O O . VAL A 1 167 ? 4.334 -1.984 2.081 1.00 96.56 167 VAL A O 1
ATOM 1285 N N . ASP A 1 168 ? 5.681 -0.817 3.454 1.00 94.50 168 ASP A N 1
ATOM 1286 C CA . ASP A 1 168 ? 6.536 -0.245 2.423 1.00 94.50 168 ASP A CA 1
ATOM 1287 C C . ASP A 1 168 ? 7.989 -0.552 2.816 1.00 94.50 168 ASP A C 1
ATOM 1289 O O . ASP A 1 168 ? 8.449 -0.228 3.916 1.00 94.50 168 ASP A O 1
ATOM 1293 N N . ALA A 1 169 ? 8.677 -1.319 1.973 1.00 93.81 169 ALA A N 1
ATOM 1294 C CA . ALA A 1 169 ? 10.043 -1.757 2.204 1.00 93.81 169 ALA A CA 1
ATOM 1295 C C . ALA A 1 169 ? 11.054 -0.822 1.543 1.00 93.81 169 ALA A C 1
ATOM 1297 O O . ALA A 1 169 ? 10.991 -0.560 0.347 1.00 93.81 169 ALA A O 1
ATOM 1298 N N . LEU A 1 170 ? 12.095 -0.459 2.297 1.00 89.62 170 LEU A N 1
ATOM 1299 C CA . LEU A 1 170 ? 13.144 0.422 1.800 1.00 89.62 170 LEU A CA 1
ATOM 1300 C C . LEU A 1 170 ? 13.855 -0.175 0.575 1.00 89.62 170 LEU A C 1
ATOM 1302 O O . LEU A 1 170 ? 14.375 -1.297 0.611 1.00 89.62 170 LEU A O 1
ATOM 1306 N N . GLY A 1 171 ? 13.981 0.643 -0.467 1.00 84.00 171 GLY A N 1
ATOM 1307 C CA . GLY A 1 171 ? 14.646 0.294 -1.717 1.00 84.00 171 GLY A CA 1
ATOM 1308 C C . GLY A 1 171 ? 13.637 0.034 -2.827 1.00 84.00 171 GLY A C 1
ATOM 1309 O O . GLY A 1 171 ? 12.492 0.438 -2.738 1.00 84.00 171 GLY A O 1
ATOM 1310 N N . HIS A 1 172 ? 14.078 -0.621 -3.895 1.00 76.50 172 HIS A N 1
ATOM 1311 C CA . HIS A 1 172 ? 13.223 -0.921 -5.039 1.00 76.50 172 HIS A CA 1
ATOM 1312 C C . HIS A 1 172 ? 13.545 -2.305 -5.600 1.00 76.50 172 HIS A C 1
ATOM 1314 O O . HIS A 1 172 ? 14.622 -2.877 -5.376 1.00 76.50 172 HIS A O 1
ATOM 1320 N N . GLY A 1 173 ? 12.622 -2.848 -6.385 1.00 79.00 173 GLY A N 1
ATOM 1321 C CA . GLY A 1 173 ? 12.822 -4.109 -7.075 1.00 79.00 173 GLY A CA 1
ATOM 1322 C C . GLY A 1 173 ? 12.625 -5.348 -6.201 1.00 79.00 173 GLY A C 1
ATOM 1323 O O . GLY A 1 173 ? 12.219 -5.279 -5.043 1.00 79.00 173 GLY A O 1
ATOM 1324 N N . ILE A 1 174 ? 12.999 -6.509 -6.745 1.00 82.06 174 ILE A N 1
ATOM 1325 C CA . ILE A 1 174 ? 12.776 -7.841 -6.143 1.00 82.06 174 ILE A CA 1
ATOM 1326 C C . ILE A 1 174 ? 13.248 -7.935 -4.679 1.00 82.06 174 ILE A C 1
ATOM 1328 O O . ILE A 1 174 ? 12.637 -8.636 -3.872 1.00 82.06 174 ILE A O 1
ATOM 1332 N N . ALA A 1 175 ? 14.344 -7.254 -4.325 1.00 86.56 175 ALA A N 1
ATOM 1333 C CA . ALA A 1 175 ? 14.865 -7.259 -2.960 1.00 86.56 175 ALA A CA 1
ATOM 1334 C C . ALA A 1 175 ? 13.889 -6.600 -1.970 1.00 86.56 175 ALA A C 1
ATOM 1336 O O . ALA A 1 175 ? 13.589 -7.206 -0.941 1.00 86.56 175 ALA A O 1
ATOM 1337 N N . SER A 1 176 ? 13.361 -5.418 -2.309 1.00 88.31 176 SER A N 1
ATOM 1338 C CA . SER A 1 176 ? 12.347 -4.714 -1.509 1.00 88.31 176 SER A CA 1
ATOM 1339 C C . SER A 1 176 ? 11.043 -5.513 -1.432 1.00 88.31 176 SER A C 1
ATOM 1341 O O . SER A 1 176 ? 10.550 -5.759 -0.334 1.00 88.31 176 SER A O 1
ATOM 1343 N N . THR A 1 177 ? 10.583 -6.093 -2.547 1.00 87.81 177 THR A N 1
ATOM 1344 C CA . THR A 1 177 ? 9.398 -6.966 -2.577 1.00 87.81 177 THR A CA 1
ATOM 1345 C C . THR A 1 177 ? 9.551 -8.170 -1.642 1.00 87.81 177 THR A C 1
ATOM 1347 O O . THR A 1 177 ? 8.638 -8.515 -0.892 1.00 87.81 177 THR A O 1
ATOM 1350 N N . ARG A 1 178 ? 10.729 -8.816 -1.620 1.00 90.50 178 ARG A N 1
ATOM 1351 C CA . ARG A 1 178 ? 11.018 -9.925 -0.691 1.00 90.50 178 ARG A CA 1
ATOM 1352 C C . ARG A 1 178 ? 10.955 -9.468 0.768 1.00 90.50 178 ARG A C 1
ATOM 1354 O O . ARG A 1 178 ? 10.419 -10.198 1.607 1.00 90.50 178 ARG A O 1
ATOM 1361 N N . THR A 1 179 ? 11.511 -8.298 1.072 1.00 93.50 179 THR A N 1
ATOM 1362 C CA . THR A 1 179 ? 11.465 -7.689 2.408 1.00 93.50 179 THR A CA 1
ATOM 1363 C C . THR A 1 179 ? 10.020 -7.434 2.825 1.00 93.50 179 THR A C 1
ATOM 1365 O O . THR A 1 179 ? 9.598 -7.937 3.868 1.00 93.50 179 THR A O 1
ATOM 1368 N N . ALA A 1 180 ? 9.234 -6.770 1.975 1.00 92.94 180 ALA A N 1
ATOM 1369 C CA . ALA A 1 180 ? 7.828 -6.484 2.217 1.00 92.94 180 ALA A CA 1
ATOM 1370 C C . ALA A 1 180 ? 7.014 -7.768 2.454 1.00 92.94 180 ALA A C 1
ATOM 1372 O O . ALA A 1 180 ? 6.250 -7.843 3.417 1.00 92.94 180 ALA A O 1
ATOM 1373 N N . LEU A 1 181 ? 7.228 -8.826 1.654 1.00 92.94 181 LEU A N 1
ATOM 1374 C CA . LEU A 1 181 ? 6.558 -10.127 1.827 1.00 92.94 181 LEU A CA 1
ATOM 1375 C C . LEU A 1 181 ? 6.896 -10.765 3.175 1.00 92.94 181 LEU A C 1
ATOM 1377 O O . LEU A 1 181 ? 6.028 -11.307 3.861 1.00 92.94 181 LEU A O 1
ATOM 1381 N N . THR A 1 182 ? 8.173 -10.718 3.549 1.00 94.88 182 THR A N 1
ATOM 1382 C CA . THR A 1 182 ? 8.668 -11.318 4.791 1.00 94.88 182 THR A CA 1
ATOM 1383 C C . THR A 1 182 ? 8.072 -10.608 6.007 1.00 94.88 182 THR A C 1
ATOM 1385 O O . THR A 1 182 ? 7.565 -11.267 6.917 1.00 94.88 182 THR A O 1
ATOM 1388 N N . VAL A 1 183 ? 8.070 -9.272 5.992 1.00 97.38 183 VAL A N 1
ATOM 1389 C CA . VAL A 1 183 ? 7.458 -8.431 7.031 1.00 97.38 183 VAL A CA 1
ATOM 1390 C C . VAL A 1 183 ? 5.952 -8.685 7.108 1.00 97.38 183 VAL A C 1
ATOM 1392 O O . VAL A 1 183 ? 5.438 -8.970 8.189 1.00 97.38 183 VAL A O 1
ATOM 1395 N N . THR A 1 184 ? 5.259 -8.685 5.969 1.00 96.75 184 THR A N 1
ATOM 1396 C CA . THR A 1 184 ? 3.810 -8.924 5.887 1.00 96.75 184 THR A CA 1
ATOM 1397 C C . THR A 1 184 ? 3.419 -10.273 6.497 1.00 96.75 184 THR A C 1
ATOM 1399 O O . THR A 1 184 ? 2.506 -10.349 7.319 1.00 96.75 184 THR A O 1
ATOM 1402 N N . HIS A 1 185 ? 4.140 -11.352 6.175 1.00 95.94 185 HIS A N 1
ATOM 1403 C CA . HIS A 1 185 ? 3.856 -12.674 6.740 1.00 95.94 185 HIS A CA 1
ATOM 1404 C C . HIS A 1 185 ? 4.171 -12.785 8.236 1.00 95.94 185 HIS A C 1
ATOM 1406 O O . HIS A 1 185 ? 3.438 -13.462 8.968 1.00 95.94 185 HIS A O 1
ATOM 1412 N N . ALA A 1 186 ? 5.232 -12.129 8.711 1.00 97.88 186 ALA A N 1
ATOM 1413 C CA . ALA A 1 186 ? 5.540 -12.073 10.137 1.00 97.88 186 ALA A CA 1
ATOM 1414 C C . ALA A 1 186 ? 4.433 -11.337 10.912 1.00 97.88 186 ALA A C 1
ATOM 1416 O O . ALA A 1 186 ? 3.935 -11.860 11.912 1.00 97.88 186 ALA A O 1
ATOM 1417 N N . VAL A 1 187 ? 3.967 -10.194 10.396 1.00 98.44 187 VAL A N 1
ATOM 1418 C CA . VAL A 1 187 ? 2.826 -9.446 10.946 1.00 98.44 187 VAL A CA 1
ATOM 1419 C C . VAL A 1 187 ? 1.560 -10.297 10.954 1.00 98.44 187 VAL A C 1
ATOM 1421 O O . VAL A 1 187 ? 0.927 -10.425 12.004 1.00 98.44 187 VAL A O 1
ATOM 1424 N N . ARG A 1 188 ? 1.216 -10.941 9.828 1.00 97.88 188 ARG A N 1
ATOM 1425 C CA . ARG A 1 188 ? 0.055 -11.840 9.732 1.00 97.88 188 ARG A CA 1
ATOM 1426 C C . ARG A 1 188 ? 0.095 -12.917 10.812 1.00 97.88 188 ARG A C 1
ATOM 1428 O O . ARG A 1 188 ? -0.903 -13.145 11.492 1.00 97.88 188 ARG A O 1
ATOM 1435 N N . THR A 1 189 ? 1.244 -13.569 10.974 1.00 98.06 189 THR A N 1
ATOM 1436 C CA . THR A 1 189 ? 1.428 -14.642 11.960 1.00 98.06 189 THR A CA 1
ATOM 1437 C C . THR A 1 189 ? 1.195 -14.122 13.377 1.00 98.06 189 THR A C 1
ATOM 1439 O O . THR A 1 189 ? 0.382 -14.680 14.109 1.00 98.06 189 THR A O 1
ATOM 1442 N N . LEU A 1 190 ? 1.824 -13.000 13.737 1.00 98.44 190 LEU A N 1
ATOM 1443 C CA . LEU A 1 190 ? 1.659 -12.372 15.051 1.00 98.44 190 LEU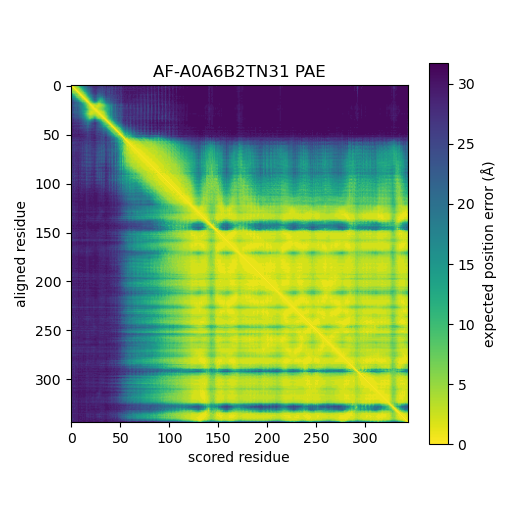 A CA 1
ATOM 1444 C C . LEU A 1 190 ? 0.213 -11.930 15.317 1.00 98.44 190 LEU A C 1
ATOM 1446 O O . LEU A 1 190 ? -0.305 -12.086 16.423 1.00 98.44 190 LEU A O 1
ATOM 1450 N N . ALA A 1 191 ? -0.460 -11.377 14.313 1.00 98.25 191 ALA A N 1
ATOM 1451 C CA . ALA A 1 191 ? -1.845 -10.954 14.446 1.00 98.25 191 ALA A CA 1
ATOM 1452 C C . ALA A 1 191 ? -2.784 -12.153 14.665 1.00 98.25 191 ALA A C 1
ATOM 1454 O O . ALA A 1 191 ? -3.629 -12.098 15.557 1.00 98.25 191 ALA A O 1
ATOM 1455 N N . LEU A 1 192 ? -2.607 -13.246 13.913 1.00 97.56 192 LEU A N 1
ATOM 1456 C CA . LEU A 1 192 ? -3.400 -14.475 14.053 1.00 97.56 192 LEU A CA 1
ATOM 1457 C C . LEU A 1 192 ? -3.139 -15.219 15.370 1.00 97.56 192 LEU A C 1
ATOM 1459 O O . LEU A 1 192 ? -4.054 -15.835 15.909 1.00 97.56 192 LEU A O 1
ATOM 1463 N N . GLU A 1 193 ? -1.926 -15.128 15.915 1.00 97.38 193 GLU A N 1
ATOM 1464 C CA . GLU A 1 193 ? -1.593 -15.625 17.258 1.00 97.38 193 GLU A CA 1
ATOM 1465 C C . GLU A 1 193 ? -2.214 -14.788 18.392 1.00 97.38 193 GLU A C 1
ATOM 1467 O O . GLU A 1 193 ? -2.146 -15.175 19.559 1.00 97.38 193 GLU A O 1
ATOM 1472 N N . GLY A 1 194 ? -2.837 -13.649 18.072 1.00 96.81 194 GLY A N 1
ATOM 1473 C CA . GLY A 1 194 ? -3.520 -12.800 19.045 1.00 96.81 194 GLY A CA 1
ATOM 1474 C C . GLY A 1 194 ? -2.598 -11.838 19.794 1.00 96.81 194 GLY A C 1
ATOM 1475 O O . GLY A 1 194 ? -2.980 -11.333 20.851 1.00 96.81 194 GLY A O 1
ATOM 1476 N N . HIS A 1 195 ? -1.398 -11.546 19.273 1.00 97.88 195 HIS A N 1
ATOM 1477 C CA . HIS A 1 195 ? -0.535 -10.530 19.883 1.00 97.88 195 HIS A CA 1
ATOM 1478 C C . HIS A 1 195 ? -1.217 -9.152 19.857 1.00 97.88 195 HIS A C 1
ATOM 1480 O O . HIS A 1 195 ? -1.949 -8.828 18.909 1.00 97.88 195 HIS A O 1
ATOM 1486 N N . PRO A 1 196 ? -1.000 -8.319 20.887 1.00 96.31 196 PRO A N 1
ATOM 1487 C CA . PRO A 1 196 ? -1.612 -7.001 20.963 1.00 96.31 196 PRO A CA 1
ATOM 1488 C C . PRO A 1 196 ? -0.972 -6.049 19.942 1.00 96.31 196 PRO A C 1
ATOM 1490 O O . PRO A 1 196 ? 0.228 -6.157 19.650 1.00 96.31 196 PRO A O 1
ATOM 1493 N N . LEU A 1 197 ? -1.784 -5.146 19.382 1.00 97.00 197 LEU A N 1
ATOM 1494 C CA . LEU A 1 197 ? -1.451 -4.328 18.209 1.00 97.00 197 LEU A CA 1
ATOM 1495 C C . LEU A 1 197 ? -0.198 -3.464 18.435 1.00 97.00 197 LEU A C 1
ATOM 1497 O O . LEU A 1 197 ? 0.658 -3.393 17.556 1.00 97.00 197 LEU A O 1
ATOM 1501 N N . GLU A 1 198 ? -0.036 -2.900 19.635 1.00 94.00 198 GLU A N 1
ATOM 1502 C CA . GLU A 1 198 ? 1.125 -2.101 20.050 1.00 94.00 198 GLU A CA 1
ATOM 1503 C C . GLU A 1 198 ? 2.458 -2.847 19.936 1.00 94.00 198 GLU A C 1
ATOM 1505 O O . GLU A 1 198 ? 3.507 -2.231 19.758 1.00 94.00 198 GLU A O 1
ATOM 1510 N N . SER A 1 199 ? 2.430 -4.178 20.040 1.00 96.31 199 SER A N 1
ATOM 1511 C CA . SER A 1 199 ? 3.640 -4.996 20.085 1.00 96.31 199 SER A CA 1
ATOM 1512 C C . SER A 1 199 ? 4.040 -5.564 18.728 1.00 96.31 199 SER A C 1
ATOM 1514 O O . SER A 1 199 ? 5.172 -6.022 18.583 1.00 96.31 199 SER A O 1
ATOM 1516 N N . ILE A 1 200 ? 3.143 -5.547 17.735 1.00 98.31 200 ILE A N 1
ATOM 1517 C CA . ILE A 1 200 ? 3.343 -6.270 16.472 1.00 98.31 200 ILE A CA 1
ATOM 1518 C C . ILE A 1 200 ? 4.577 -5.768 15.726 1.00 98.31 200 ILE A C 1
ATOM 1520 O O . ILE A 1 200 ? 5.386 -6.587 15.298 1.00 98.31 200 ILE A O 1
ATOM 1524 N N . VAL A 1 201 ? 4.771 -4.452 15.616 1.00 98.19 201 VAL A N 1
ATOM 1525 C CA . VAL A 1 201 ? 5.924 -3.877 14.900 1.00 98.19 201 VAL A CA 1
ATOM 1526 C C . VAL A 1 201 ? 7.247 -4.294 15.560 1.00 98.19 201 VAL A C 1
ATOM 1528 O O . VAL A 1 201 ? 8.119 -4.857 14.904 1.00 98.19 201 VAL A O 1
ATOM 1531 N N . ALA A 1 202 ? 7.362 -4.120 16.881 1.00 98.12 202 ALA A N 1
ATOM 1532 C CA . ALA A 1 202 ? 8.564 -4.478 17.642 1.00 98.12 202 ALA A CA 1
ATOM 1533 C C . ALA A 1 202 ? 8.863 -5.989 17.608 1.00 98.12 202 ALA A C 1
ATOM 1535 O O . ALA A 1 202 ? 10.016 -6.418 17.524 1.00 98.12 202 ALA A O 1
ATOM 1536 N N . ARG A 1 203 ? 7.814 -6.818 17.673 1.00 98.25 203 ARG A N 1
ATOM 1537 C CA . ARG A 1 203 ? 7.933 -8.280 17.587 1.00 98.25 203 ARG A CA 1
ATOM 1538 C C . ARG A 1 203 ? 8.326 -8.737 16.192 1.00 98.25 203 ARG A C 1
ATOM 1540 O O . ARG A 1 203 ? 9.125 -9.659 16.083 1.00 98.25 203 ARG A O 1
ATOM 1547 N N . THR A 1 204 ? 7.790 -8.096 15.158 1.00 98.38 204 THR A N 1
ATOM 1548 C CA . THR A 1 204 ? 8.158 -8.374 13.767 1.00 98.38 204 THR A CA 1
ATOM 1549 C C . THR A 1 204 ? 9.651 -8.151 13.577 1.00 98.38 204 THR A C 1
ATOM 1551 O O . THR A 1 204 ? 10.343 -9.055 13.119 1.00 98.38 204 THR A O 1
ATOM 1554 N N . ASP A 1 205 ? 10.171 -7.013 14.038 1.00 97.81 205 ASP A N 1
ATOM 1555 C CA . ASP A 1 205 ? 11.609 -6.744 14.015 1.00 97.81 205 ASP A CA 1
ATOM 1556 C C . ASP A 1 205 ? 12.415 -7.801 14.783 1.00 97.81 205 ASP A C 1
ATOM 1558 O O . ASP A 1 205 ? 13.332 -8.408 14.235 1.00 97.81 205 ASP A O 1
ATOM 1562 N N . SER A 1 206 ? 12.001 -8.117 16.013 1.00 97.00 206 SER A N 1
ATOM 1563 C CA . SER A 1 206 ? 12.688 -9.107 16.856 1.00 97.00 206 SER A CA 1
ATOM 1564 C C . SER A 1 206 ? 12.741 -10.505 16.227 1.00 97.00 206 SER A C 1
ATOM 1566 O O . SER A 1 206 ? 13.697 -11.247 16.453 1.00 97.00 206 SER A O 1
ATOM 1568 N N . ILE A 1 207 ? 11.710 -10.885 15.465 1.00 96.56 207 ILE A N 1
ATOM 1569 C CA . ILE A 1 207 ? 11.644 -12.172 14.764 1.00 96.56 207 ILE A CA 1
ATOM 1570 C C . ILE A 1 207 ? 12.545 -12.169 13.531 1.00 96.56 207 ILE A C 1
ATOM 1572 O O . ILE A 1 207 ? 13.161 -13.193 13.250 1.00 96.56 207 ILE A O 1
ATOM 1576 N N . LEU A 1 208 ? 12.629 -11.055 12.800 1.00 96.50 208 LEU A N 1
ATOM 1577 C CA . LEU A 1 208 ? 13.349 -10.980 11.525 1.00 96.50 208 LEU A CA 1
ATOM 1578 C C . LEU A 1 208 ? 14.839 -10.655 11.681 1.00 96.50 208 LEU A C 1
ATOM 1580 O O . LEU A 1 208 ? 15.651 -11.188 10.923 1.00 96.50 208 LEU A O 1
ATOM 1584 N N . ALA A 1 209 ? 15.219 -9.873 12.693 1.00 94.44 209 ALA A N 1
ATOM 1585 C CA . ALA A 1 209 ? 16.598 -9.441 12.926 1.00 94.44 209 ALA A CA 1
ATOM 1586 C C . ALA A 1 209 ? 17.639 -10.585 13.006 1.00 94.44 209 ALA A C 1
ATOM 1588 O O . ALA A 1 209 ? 18.755 -10.399 12.513 1.00 94.44 209 ALA A O 1
ATOM 1589 N N . PRO A 1 210 ? 17.339 -11.777 13.573 1.00 94.44 210 PRO A N 1
ATOM 1590 C CA . PRO A 1 210 ? 18.268 -12.911 13.552 1.00 94.44 210 PRO A CA 1
ATOM 1591 C C . PRO A 1 210 ? 18.505 -13.517 12.163 1.00 94.44 210 PRO A C 1
ATOM 1593 O O . PRO A 1 210 ? 19.533 -14.161 11.958 1.00 94.44 210 PRO A O 1
ATOM 1596 N N . PHE A 1 211 ? 17.561 -13.357 11.231 1.00 91.00 211 PHE A N 1
ATOM 1597 C CA . PHE A 1 211 ? 17.646 -13.927 9.884 1.00 91.00 211 PHE A CA 1
ATOM 1598 C C . PHE A 1 211 ? 18.264 -12.951 8.889 1.00 91.00 211 PHE A C 1
ATOM 1600 O O . PHE A 1 211 ? 19.048 -13.367 8.037 1.00 91.00 211 PHE A O 1
ATOM 1607 N N . ASP A 1 212 ? 17.905 -11.672 8.984 1.00 89.75 212 ASP A N 1
ATOM 1608 C CA . ASP A 1 212 ? 18.339 -10.648 8.043 1.00 89.75 212 ASP A CA 1
ATOM 1609 C C . ASP A 1 212 ? 18.262 -9.252 8.683 1.00 89.75 212 ASP A C 1
ATOM 1611 O O . ASP A 1 212 ? 17.186 -8.693 8.877 1.00 89.75 212 ASP A O 1
ATOM 1615 N N . GLN A 1 213 ? 19.424 -8.677 9.002 1.00 88.00 213 GLN A N 1
ATOM 1616 C CA . GLN A 1 213 ? 19.534 -7.340 9.605 1.00 88.00 213 GLN A CA 1
ATOM 1617 C C . GLN A 1 213 ? 19.352 -6.203 8.591 1.00 88.00 213 GLN A C 1
ATOM 1619 O O . GLN A 1 213 ? 19.333 -5.040 8.984 1.00 88.00 213 GLN A O 1
ATOM 1624 N N . SER A 1 214 ? 19.258 -6.517 7.294 1.00 89.81 214 SER A N 1
ATOM 1625 C CA . SER A 1 214 ? 19.020 -5.523 6.243 1.00 89.81 214 SER A CA 1
ATOM 1626 C C . SER A 1 214 ? 17.534 -5.255 5.993 1.00 89.81 214 SER A C 1
ATOM 1628 O O . SER A 1 214 ? 17.200 -4.347 5.234 1.00 89.81 214 SER A O 1
ATOM 1630 N N . VAL A 1 215 ? 16.642 -6.020 6.634 1.00 93.44 215 VAL A N 1
ATOM 1631 C CA . VAL A 1 215 ? 15.191 -5.819 6.561 1.00 93.44 215 VAL A CA 1
ATOM 1632 C C . VAL A 1 215 ? 14.856 -4.458 7.157 1.00 93.44 215 VAL A C 1
ATOM 1634 O O . VAL A 1 215 ? 14.966 -4.250 8.363 1.00 93.44 215 VAL A O 1
ATOM 1637 N N . MET A 1 216 ? 14.415 -3.545 6.299 1.00 95.81 216 MET A N 1
ATOM 1638 C CA . MET A 1 216 ? 13.937 -2.223 6.680 1.00 95.81 216 MET A CA 1
ATOM 1639 C C . MET A 1 216 ? 12.605 -1.966 5.990 1.00 95.81 216 MET A C 1
ATOM 1641 O O . MET A 1 216 ? 12.514 -2.089 4.769 1.00 95.81 216 MET A O 1
ATOM 1645 N N . ALA A 1 217 ? 11.578 -1.641 6.770 1.00 96.88 217 ALA A N 1
ATOM 1646 C CA . ALA A 1 217 ? 10.252 -1.357 6.237 1.00 96.88 217 ALA A CA 1
ATOM 1647 C C . ALA A 1 217 ? 9.443 -0.461 7.176 1.00 96.88 217 ALA A C 1
ATOM 1649 O O . ALA A 1 217 ? 9.527 -0.594 8.403 1.00 96.88 217 ALA A O 1
ATOM 1650 N N . THR A 1 218 ? 8.633 0.415 6.593 1.00 97.31 218 THR A N 1
ATOM 1651 C CA . THR A 1 218 ? 7.589 1.166 7.280 1.00 97.31 218 THR A CA 1
ATOM 1652 C C . THR A 1 218 ? 6.316 0.315 7.375 1.00 97.31 218 THR A C 1
ATOM 1654 O O . THR A 1 218 ? 6.103 -0.602 6.579 1.00 97.31 218 THR A O 1
ATOM 1657 N N . LEU A 1 219 ? 5.492 0.545 8.404 1.00 97.62 219 LEU A N 1
ATOM 1658 C CA . LEU A 1 219 ? 4.255 -0.218 8.618 1.00 97.62 219 LEU A CA 1
ATOM 1659 C C . LEU A 1 219 ? 3.097 0.668 9.072 1.00 97.62 219 LEU A C 1
ATOM 1661 O O . LEU A 1 219 ? 3.247 1.446 10.013 1.00 97.62 219 LEU A O 1
ATOM 1665 N N . GLN A 1 220 ? 1.912 0.447 8.514 1.00 98.12 220 GLN A N 1
ATOM 1666 C CA . GLN A 1 220 ? 0.650 0.932 9.069 1.00 98.12 220 GLN A CA 1
ATOM 1667 C C . GLN A 1 220 ? -0.262 -0.260 9.344 1.00 98.12 220 GLN A C 1
ATOM 1669 O O . GLN A 1 220 ? -0.580 -1.048 8.454 1.00 98.12 220 GLN A O 1
ATOM 1674 N N . LEU A 1 221 ? -0.685 -0.400 10.598 1.00 98.69 221 LEU A N 1
ATOM 1675 C CA . LEU A 1 221 ? -1.526 -1.499 11.055 1.00 98.69 221 LEU A CA 1
ATOM 1676 C C . LEU A 1 221 ? -2.877 -0.959 11.505 1.00 98.69 221 LEU A C 1
ATOM 1678 O O . LEU A 1 221 ? -2.938 -0.022 12.301 1.00 98.69 221 LEU A O 1
ATOM 1682 N N . ALA A 1 222 ? -3.951 -1.604 11.060 1.00 98.50 222 ALA A N 1
ATOM 1683 C CA . ALA A 1 222 ? -5.309 -1.301 11.482 1.00 98.50 222 ALA A CA 1
ATOM 1684 C C . ALA A 1 222 ? -6.027 -2.550 11.998 1.00 98.50 222 ALA A C 1
ATOM 1686 O O . ALA A 1 222 ? -5.862 -3.658 11.479 1.00 98.50 222 ALA A O 1
ATOM 1687 N N . ARG A 1 223 ? -6.846 -2.371 13.032 1.00 98.50 223 ARG A N 1
ATOM 1688 C CA . ARG A 1 223 ? -7.843 -3.343 13.484 1.00 98.50 223 ARG A CA 1
ATOM 1689 C C . ARG A 1 223 ? -9.195 -2.655 13.543 1.00 98.50 223 ARG A C 1
ATOM 1691 O O . ARG A 1 223 ? -9.357 -1.700 14.294 1.00 98.50 223 ARG A O 1
ATOM 1698 N N . LEU A 1 224 ? -10.139 -3.135 12.746 1.00 98.44 224 LEU A N 1
ATOM 1699 C CA . LEU A 1 224 ? -11.481 -2.581 12.640 1.00 98.44 224 LEU A CA 1
ATOM 1700 C C . LEU A 1 224 ? -12.509 -3.611 13.093 1.00 98.44 224 LEU A C 1
ATOM 1702 O O . LEU A 1 224 ? -12.623 -4.689 12.507 1.00 98.44 224 LEU A O 1
ATOM 1706 N N . HIS A 1 225 ? -13.269 -3.267 14.125 1.00 96.88 225 HIS A N 1
ATOM 1707 C CA . HIS A 1 225 ? -14.407 -4.050 14.583 1.00 96.88 225 HIS A CA 1
ATOM 1708 C C . HIS A 1 225 ? -15.639 -3.704 13.737 1.00 96.88 225 HIS A C 1
ATOM 1710 O O . HIS A 1 225 ? -16.136 -2.581 13.822 1.00 96.88 225 HIS A O 1
ATOM 1716 N N . PRO A 1 226 ? -16.176 -4.643 12.934 1.00 94.88 226 PRO A N 1
ATOM 1717 C CA . PRO A 1 226 ? -17.281 -4.334 12.022 1.00 94.88 226 PRO A CA 1
ATOM 1718 C C . PRO A 1 226 ? -18.584 -3.960 12.742 1.00 94.88 226 PRO A C 1
ATOM 1720 O O . PRO A 1 226 ? -19.402 -3.230 12.196 1.00 94.88 226 PRO A O 1
ATOM 1723 N N . ALA A 1 227 ? -18.788 -4.469 13.962 1.00 91.62 227 ALA A N 1
ATOM 1724 C CA . ALA A 1 227 ? -20.054 -4.344 14.683 1.00 91.62 227 ALA A CA 1
ATOM 1725 C C . ALA A 1 227 ? -20.296 -2.947 15.279 1.00 91.62 227 ALA A C 1
ATOM 1727 O O . ALA A 1 227 ? -21.433 -2.482 15.304 1.00 91.62 227 ALA A O 1
ATOM 1728 N N . ASP A 1 228 ? -19.250 -2.297 15.789 1.00 93.31 228 ASP A N 1
ATOM 1729 C CA . ASP A 1 228 ? -19.331 -0.986 16.447 1.00 93.31 228 ASP A CA 1
ATOM 1730 C C . ASP A 1 228 ? -18.509 0.098 15.730 1.00 93.31 228 ASP A C 1
ATOM 1732 O O . ASP A 1 228 ? -18.637 1.284 16.044 1.00 93.31 228 ASP A O 1
ATOM 1736 N N . GLY A 1 229 ? -17.711 -0.287 14.730 1.00 96.56 229 GLY A N 1
ATOM 1737 C CA . GLY A 1 229 ? -16.822 0.599 13.991 1.00 96.56 229 GLY A CA 1
ATOM 1738 C C . GLY A 1 229 ? -15.555 0.969 14.756 1.00 96.56 229 GLY A C 1
ATOM 1739 O O . GLY A 1 229 ? -14.855 1.883 14.328 1.00 96.56 229 GLY A O 1
ATOM 1740 N N . ARG A 1 230 ? -15.231 0.316 15.880 1.00 98.06 230 ARG A N 1
ATOM 1741 C CA . ARG A 1 230 ? -14.017 0.628 16.644 1.00 98.06 230 ARG A CA 1
ATOM 1742 C C . ARG A 1 230 ? -12.777 0.358 15.792 1.00 98.06 230 ARG A C 1
ATOM 1744 O O . ARG A 1 230 ? -12.562 -0.770 15.348 1.00 98.06 230 ARG A O 1
ATOM 1751 N N . LEU A 1 231 ? -11.971 1.395 15.586 1.00 98.50 231 LEU A N 1
ATOM 1752 C CA . LEU A 1 231 ? -10.753 1.385 14.784 1.00 98.50 231 LEU A CA 1
ATOM 1753 C C . LEU A 1 231 ? -9.543 1.620 15.690 1.00 98.50 231 LEU A C 1
ATOM 1755 O O . LEU A 1 231 ? -9.402 2.697 16.267 1.00 98.50 231 LEU A O 1
ATOM 1759 N N . ASP A 1 232 ? -8.659 0.633 15.768 1.00 98.56 232 ASP A N 1
ATOM 1760 C CA . ASP A 1 232 ? -7.366 0.731 16.441 1.00 98.56 232 ASP A CA 1
ATOM 1761 C C . ASP A 1 232 ? -6.243 0.802 15.397 1.00 98.56 232 ASP A C 1
ATOM 1763 O O . ASP A 1 232 ? -6.172 -0.039 14.498 1.00 98.56 232 ASP A O 1
ATOM 1767 N N . LEU A 1 233 ? -5.350 1.785 15.529 1.00 98.69 233 LEU A N 1
ATOM 1768 C CA . LEU A 1 233 ? -4.207 2.000 14.641 1.00 98.69 233 LEU A CA 1
ATOM 1769 C C . LEU A 1 233 ? -2.879 1.922 15.394 1.00 98.69 233 LEU A C 1
ATOM 1771 O O . LEU A 1 233 ? -2.739 2.471 16.490 1.00 98.69 233 LEU A O 1
ATOM 1775 N N . ALA A 1 234 ? -1.888 1.303 14.762 1.00 98.44 234 ALA A N 1
ATOM 1776 C CA . ALA A 1 234 ? -0.486 1.348 15.159 1.00 98.44 234 ALA A CA 1
ATOM 1777 C C . ALA A 1 234 ? 0.380 1.639 13.933 1.00 98.44 234 ALA A C 1
ATOM 1779 O O . ALA A 1 234 ? 0.052 1.218 12.825 1.00 98.44 234 ALA A O 1
ATOM 1780 N N . ASN A 1 235 ? 1.485 2.348 14.135 1.00 97.81 235 ASN A N 1
ATOM 1781 C CA . ASN A 1 235 ? 2.315 2.850 13.047 1.00 97.81 235 ASN A CA 1
ATOM 1782 C C . ASN A 1 235 ? 3.795 2.590 13.325 1.00 97.81 235 ASN A C 1
ATOM 1784 O O . ASN A 1 235 ? 4.249 2.659 14.464 1.00 97.81 235 ASN A O 1
ATOM 1788 N N . GLY A 1 236 ? 4.540 2.285 12.273 1.00 97.12 236 GLY A N 1
ATOM 1789 C CA . GLY A 1 236 ? 5.982 2.127 12.259 1.00 97.12 236 GLY A CA 1
ATOM 1790 C C . GLY A 1 236 ? 6.592 2.992 11.163 1.00 97.12 236 GLY A C 1
ATOM 1791 O O . GLY A 1 236 ? 7.004 2.457 10.143 1.00 97.12 236 GLY A O 1
ATOM 1792 N N . SER A 1 237 ? 6.659 4.307 11.379 1.00 95.56 237 SER A N 1
ATOM 1793 C CA . SER A 1 237 ? 7.220 5.297 10.437 1.00 95.56 237 SER A CA 1
ATOM 1794 C C . SER A 1 237 ? 6.522 5.367 9.074 1.00 95.56 237 SER A C 1
ATOM 1796 O O . SER A 1 237 ? 7.153 5.752 8.100 1.00 95.56 237 SER A O 1
ATOM 1798 N N . HIS A 1 238 ? 5.245 5.002 9.005 1.00 95.56 238 HIS A N 1
ATOM 1799 C CA . HIS A 1 238 ? 4.451 5.070 7.774 1.00 95.56 238 HIS A CA 1
ATOM 1800 C C . HIS A 1 238 ? 3.629 6.371 7.731 1.00 95.56 238 HIS A C 1
ATOM 1802 O O . HIS A 1 238 ? 3.369 6.932 8.805 1.00 95.56 238 HIS A O 1
ATOM 1808 N N . PRO A 1 239 ? 3.175 6.849 6.560 1.00 95.00 239 PRO A N 1
ATOM 1809 C CA . PRO A 1 239 ? 2.229 7.959 6.494 1.00 95.00 239 PRO A CA 1
ATOM 1810 C C . PRO A 1 239 ? 0.963 7.727 7.348 1.00 95.00 239 PRO A C 1
ATOM 1812 O O . PRO A 1 239 ? 0.508 6.584 7.502 1.00 95.00 239 PRO A O 1
ATOM 1815 N N . PRO A 1 240 ? 0.395 8.785 7.959 1.00 95.88 240 PRO A N 1
ATOM 1816 C CA . PRO A 1 240 ? -0.787 8.660 8.804 1.00 95.88 240 PRO A CA 1
ATOM 1817 C C . PRO A 1 240 ? -2.019 8.284 7.975 1.00 95.88 240 PRO A C 1
ATOM 1819 O O . PRO A 1 240 ? -2.244 8.811 6.893 1.00 95.88 240 PRO A O 1
ATOM 1822 N N . ALA A 1 241 ? -2.885 7.421 8.510 1.00 97.69 241 ALA A N 1
ATOM 1823 C CA . ALA A 1 241 ? -4.146 7.094 7.843 1.00 97.69 241 ALA A CA 1
ATOM 1824 C C . ALA A 1 241 ? -5.047 8.332 7.717 1.00 97.69 241 ALA A C 1
ATOM 1826 O O . ALA A 1 241 ? -5.114 9.149 8.636 1.00 97.69 241 ALA A O 1
ATOM 1827 N N . LEU A 1 242 ? -5.798 8.444 6.626 1.00 98.19 242 LEU A N 1
ATOM 1828 C CA . LEU A 1 242 ? -6.724 9.549 6.401 1.00 98.19 242 LEU A CA 1
ATOM 1829 C C . LEU A 1 242 ? -8.164 9.079 6.620 1.00 98.19 242 LEU A C 1
ATOM 1831 O O . LEU A 1 242 ? -8.617 8.129 5.991 1.00 98.19 242 LEU A O 1
ATOM 1835 N N . LEU A 1 243 ? -8.898 9.753 7.499 1.00 98.38 243 LEU A N 1
ATOM 1836 C CA . LEU A 1 243 ? -10.311 9.492 7.752 1.00 98.38 243 LEU A CA 1
ATOM 1837 C C . LEU A 1 243 ? -11.155 10.617 7.162 1.00 98.38 243 LEU A C 1
ATOM 1839 O O . LEU A 1 243 ? -11.022 11.764 7.588 1.00 98.38 243 LEU A O 1
ATOM 1843 N N . CYS A 1 244 ? -12.032 10.292 6.215 1.00 98.06 244 CYS A N 1
ATOM 1844 C CA . CYS A 1 244 ? -13.058 11.192 5.703 1.00 98.06 244 CYS A CA 1
ATOM 1845 C C . CYS A 1 244 ? -14.419 10.794 6.273 1.00 98.06 244 CYS A C 1
ATOM 1847 O O . CYS A 1 244 ? -14.885 9.677 6.061 1.00 98.06 244 CYS A O 1
ATOM 1849 N N . HIS A 1 245 ? -15.049 11.708 6.996 1.00 95.81 245 HIS A N 1
ATOM 1850 C CA . HIS A 1 245 ? -16.354 11.499 7.593 1.00 95.81 245 HIS A CA 1
ATOM 1851 C C . HIS A 1 245 ? -17.481 11.634 6.563 1.00 95.81 245 HIS A C 1
ATOM 1853 O O . HIS A 1 245 ? -17.345 12.329 5.549 1.00 95.81 245 HIS A O 1
ATOM 1859 N N . GLY A 1 246 ? -18.638 11.036 6.854 1.00 90.06 246 GLY A N 1
ATOM 1860 C CA . GLY A 1 246 ? -19.834 11.136 6.007 1.00 90.06 246 GLY A CA 1
ATOM 1861 C C . GLY A 1 246 ? -20.311 12.578 5.739 1.00 90.06 246 GLY A C 1
ATOM 1862 O O . GLY A 1 246 ? -20.963 12.840 4.723 1.00 90.06 246 GLY A O 1
ATOM 1863 N N . ASP A 1 247 ? -19.943 13.539 6.595 1.00 90.00 247 ASP A N 1
ATOM 1864 C CA . ASP A 1 247 ? -20.222 14.974 6.422 1.00 90.00 247 ASP A CA 1
ATOM 1865 C C . ASP A 1 247 ? -19.245 15.696 5.469 1.00 90.00 247 ASP A C 1
ATOM 1867 O O . ASP A 1 247 ? -19.464 16.856 5.113 1.00 90.00 247 ASP A O 1
ATOM 1871 N N . GLY A 1 248 ? -18.205 15.002 4.998 1.00 89.88 248 GLY A N 1
ATOM 1872 C CA . GLY A 1 248 ? -17.174 15.521 4.102 1.00 89.88 248 GLY A CA 1
ATOM 1873 C C . GLY A 1 248 ? -15.974 16.155 4.803 1.00 89.88 248 GLY A C 1
ATOM 1874 O O . GLY A 1 248 ? -15.047 16.588 4.118 1.00 89.88 248 GLY A O 1
ATOM 1875 N N . THR A 1 249 ? -15.943 16.204 6.137 1.00 94.69 249 THR A N 1
ATOM 1876 C CA . THR A 1 249 ? -14.735 16.594 6.873 1.00 94.69 249 THR A CA 1
ATOM 1877 C C . THR A 1 249 ? -13.706 15.466 6.832 1.00 94.69 249 THR A C 1
ATOM 1879 O O . THR A 1 249 ? -14.060 14.293 6.838 1.00 94.69 249 THR A O 1
ATOM 1882 N N . ALA A 1 250 ? -12.415 15.799 6.762 1.00 97.00 250 ALA A N 1
ATOM 1883 C CA . ALA A 1 250 ? -11.356 14.792 6.745 1.00 97.00 250 ALA A CA 1
ATOM 1884 C C . ALA A 1 250 ? -10.190 15.148 7.666 1.00 97.00 250 ALA A C 1
ATOM 1886 O O . ALA A 1 250 ? -9.786 16.315 7.770 1.00 97.00 250 ALA A O 1
ATOM 1887 N N . THR A 1 251 ? -9.647 14.135 8.336 1.00 97.12 251 THR A N 1
ATOM 1888 C CA . THR A 1 251 ? -8.593 14.267 9.344 1.00 97.12 251 THR A CA 1
ATOM 1889 C C . THR A 1 251 ? -7.556 13.158 9.212 1.00 97.12 251 THR A C 1
ATOM 1891 O O . THR A 1 251 ? -7.897 11.998 8.990 1.00 97.12 251 THR A O 1
ATOM 1894 N N . TYR A 1 252 ? -6.282 13.522 9.358 1.00 97.56 252 TYR A N 1
ATOM 1895 C CA . TYR A 1 252 ? -5.197 12.554 9.476 1.00 97.56 252 TYR A CA 1
ATOM 1896 C C . TYR A 1 252 ? -5.174 11.966 10.889 1.00 97.56 252 TYR A C 1
ATOM 1898 O O . TYR A 1 252 ? -5.226 12.684 11.893 1.00 97.56 252 TYR A O 1
ATOM 1906 N N . LEU A 1 253 ? -5.124 10.641 10.965 1.00 97.44 253 LEU A N 1
ATOM 1907 C CA . LEU A 1 253 ? -5.109 9.856 12.189 1.00 97.44 253 LEU A CA 1
ATOM 1908 C C . LEU A 1 253 ? -3.662 9.653 12.652 1.00 97.44 253 LEU A C 1
ATOM 1910 O O . LEU A 1 253 ? -3.046 8.612 12.435 1.00 97.44 253 LEU A O 1
ATOM 1914 N N . GLU A 1 254 ? -3.132 10.685 13.304 1.00 94.56 254 GLU A N 1
ATOM 1915 C CA . GLU A 1 254 ? -1.733 10.781 13.725 1.00 94.56 254 GLU A CA 1
ATOM 1916 C C . GLU A 1 254 ? -1.357 9.777 14.828 1.00 94.56 254 GLU A C 1
ATOM 1918 O O . GLU A 1 254 ? -1.665 9.946 16.020 1.00 94.56 254 GLU A O 1
ATOM 1923 N N . VAL A 1 255 ? -0.612 8.746 14.441 1.00 94.19 255 VAL A N 1
ATOM 1924 C CA . VAL A 1 255 ? 0.084 7.825 15.339 1.00 94.19 255 VAL A CA 1
ATOM 1925 C C . VAL A 1 255 ? 1.517 7.671 14.848 1.00 94.19 255 VAL A C 1
ATOM 1927 O O . VAL A 1 255 ? 1.765 7.435 13.674 1.00 94.19 255 VAL A O 1
ATOM 1930 N N . ARG A 1 256 ? 2.474 7.844 15.758 1.00 94.25 256 ARG A N 1
ATOM 1931 C CA . ARG A 1 256 ? 3.898 7.750 15.448 1.00 94.25 256 ARG A CA 1
ATOM 1932 C C . ARG A 1 256 ? 4.441 6.394 15.852 1.00 94.25 256 ARG A C 1
ATOM 1934 O O . ARG A 1 256 ? 3.931 5.747 16.768 1.00 94.25 256 ARG A O 1
ATOM 1941 N N . GLY A 1 257 ? 5.541 6.027 15.222 1.00 96.25 257 GLY A N 1
ATOM 1942 C CA . GLY A 1 257 ? 6.357 4.901 15.626 1.00 96.25 257 GLY A CA 1
ATOM 1943 C C . GLY A 1 257 ? 7.562 4.737 14.726 1.00 96.25 257 GLY A C 1
ATOM 1944 O O . GLY A 1 257 ? 7.896 5.608 13.918 1.00 96.25 257 GLY A O 1
ATOM 1945 N N . ARG A 1 258 ? 8.232 3.606 14.901 1.00 97.50 258 ARG A N 1
ATOM 1946 C CA . ARG A 1 258 ? 9.453 3.233 14.198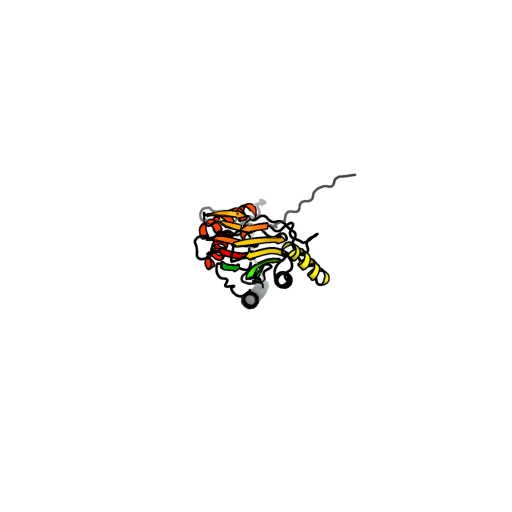 1.00 97.50 258 ARG A CA 1
ATOM 1947 C C . ARG A 1 258 ? 9.250 1.904 13.498 1.00 97.50 258 ARG A C 1
ATOM 1949 O O . ARG A 1 258 ? 8.835 0.943 14.143 1.00 97.50 258 ARG A O 1
ATOM 1956 N N . GLY A 1 259 ? 9.496 1.892 12.192 1.00 97.12 259 GLY A N 1
ATOM 1957 C CA . GLY A 1 259 ? 9.373 0.704 11.351 1.00 97.12 259 GLY A CA 1
ATOM 1958 C C . GLY A 1 259 ? 10.364 -0.396 11.726 1.00 97.12 259 GLY A C 1
ATOM 1959 O O . GLY A 1 259 ? 11.237 -0.208 12.575 1.00 97.12 259 GLY A O 1
ATOM 1960 N N . VAL A 1 260 ? 10.243 -1.547 11.074 1.00 97.62 260 VAL A N 1
ATOM 1961 C CA . VAL A 1 260 ? 11.195 -2.658 11.223 1.00 97.62 260 VAL A CA 1
ATOM 1962 C C . VAL A 1 260 ? 12.570 -2.225 10.703 1.00 97.62 260 VAL A C 1
ATOM 1964 O O . VAL A 1 260 ? 12.653 -1.498 9.713 1.00 97.62 260 VAL A O 1
ATOM 1967 N N . GLY A 1 261 ? 13.644 -2.632 11.383 1.00 95.88 261 GLY A N 1
ATOM 1968 C CA . GLY A 1 261 ? 15.025 -2.270 11.049 1.00 95.88 261 GLY A CA 1
ATOM 1969 C C . GLY A 1 261 ? 15.477 -0.895 11.559 1.00 95.88 261 GLY A C 1
ATOM 1970 O O . GLY A 1 261 ? 16.665 -0.574 11.499 1.00 95.88 261 GLY A O 1
ATOM 1971 N N . PHE A 1 262 ? 14.571 -0.075 12.104 1.00 95.00 262 PHE A N 1
ATOM 1972 C CA . PHE A 1 262 ? 14.925 1.193 12.747 1.00 95.00 262 PHE A CA 1
ATOM 1973 C C . PHE A 1 262 ? 15.340 0.986 14.214 1.00 95.00 262 PHE A C 1
ATOM 1975 O O . PHE A 1 262 ? 14.881 0.048 14.864 1.00 95.00 262 PHE A O 1
ATOM 1982 N N . PRO A 1 263 ? 16.154 1.885 14.805 1.00 93.69 263 PRO A N 1
ATOM 1983 C CA . PRO A 1 263 ? 16.452 1.828 16.234 1.00 93.69 263 PRO A CA 1
ATOM 1984 C C . PRO A 1 263 ? 15.177 1.935 17.077 1.00 93.69 263 PRO A C 1
ATOM 1986 O O . PRO A 1 263 ? 14.434 2.899 16.920 1.00 93.69 263 PRO A O 1
ATOM 1989 N N . LEU A 1 264 ? 14.973 1.006 18.018 1.00 94.38 264 LEU A N 1
ATOM 1990 C CA . LEU A 1 264 ? 13.775 0.929 18.875 1.00 94.38 264 LEU A CA 1
ATOM 1991 C C . LEU A 1 264 ? 12.465 0.822 18.060 1.00 94.38 264 LEU A C 1
ATOM 1993 O O . LEU A 1 264 ? 11.611 1.706 18.160 1.00 94.38 264 LEU A O 1
ATOM 1997 N N . PRO A 1 265 ? 12.304 -0.241 17.253 1.00 96.56 265 PRO A N 1
ATOM 1998 C CA . PRO A 1 265 ? 11.135 -0.437 16.403 1.00 96.56 265 PRO A CA 1
ATOM 1999 C C . PRO A 1 265 ? 9.885 -0.680 17.254 1.00 96.56 265 PRO A C 1
ATOM 2001 O O . PRO A 1 265 ? 9.944 -1.341 18.293 1.00 96.56 265 PRO A O 1
ATOM 2004 N N . GLY A 1 266 ? 8.746 -0.146 16.822 1.00 97.06 266 GLY A N 1
ATOM 2005 C CA . GLY A 1 266 ? 7.500 -0.189 17.584 1.00 97.06 266 GLY A CA 1
ATOM 2006 C C . GLY A 1 266 ? 6.599 1.017 17.336 1.00 97.06 266 GLY A C 1
ATOM 2007 O O . GLY A 1 266 ? 7.066 2.085 16.945 1.00 97.06 266 GLY A O 1
ATOM 2008 N N . SER A 1 267 ? 5.306 0.857 17.614 1.00 97.06 267 SER A N 1
ATOM 2009 C CA . SER A 1 267 ? 4.369 1.985 17.668 1.00 97.06 267 SER A CA 1
ATOM 2010 C C . SER A 1 267 ? 4.506 2.707 19.006 1.00 97.06 267 SER A C 1
ATOM 2012 O O . SER A 1 267 ? 4.591 2.052 20.045 1.00 97.06 267 SER A O 1
ATOM 2014 N N . GLU A 1 268 ? 4.499 4.043 19.019 1.00 95.38 268 GLU A N 1
ATOM 2015 C CA . GLU A 1 268 ? 4.577 4.816 20.273 1.00 95.38 268 GLU A CA 1
ATOM 2016 C C . GLU A 1 268 ? 3.334 4.603 21.147 1.00 95.38 268 GLU A C 1
ATOM 2018 O O . GLU A 1 268 ? 3.403 4.633 22.376 1.00 95.38 268 GLU A O 1
ATOM 2023 N N . ARG A 1 269 ? 2.182 4.404 20.502 1.00 95.94 269 ARG A N 1
ATOM 2024 C CA . ARG A 1 269 ? 0.887 4.129 21.130 1.00 95.94 269 ARG A CA 1
ATOM 2025 C C . ARG A 1 269 ? -0.039 3.416 20.150 1.00 95.94 269 ARG A C 1
ATOM 2027 O O . ARG A 1 269 ? 0.262 3.335 18.961 1.00 95.94 269 ARG A O 1
ATOM 2034 N N . VAL A 1 270 ? -1.189 2.969 20.644 1.00 98.06 270 VAL A N 1
ATOM 2035 C CA . VAL A 1 270 ? -2.345 2.639 19.801 1.00 98.06 270 VAL A CA 1
ATOM 2036 C C . VAL A 1 270 ? -3.272 3.846 19.781 1.00 98.06 270 VAL A C 1
ATOM 2038 O O . VAL A 1 270 ? -3.590 4.412 20.830 1.00 98.06 270 VAL A O 1
ATOM 2041 N N . LEU A 1 271 ? -3.675 4.273 18.588 1.00 98.19 271 LEU A N 1
ATOM 2042 C CA . LEU A 1 271 ? -4.724 5.269 18.418 1.00 98.19 271 LEU A CA 1
ATOM 2043 C C . LEU A 1 271 ? -6.055 4.541 18.239 1.00 98.19 271 LEU A C 1
ATOM 2045 O O . LEU A 1 271 ? -6.246 3.859 17.239 1.00 98.19 271 LEU A O 1
ATOM 2049 N N . THR A 1 272 ? -6.967 4.715 19.192 1.00 98.19 272 THR A N 1
ATOM 2050 C CA . THR A 1 272 ? -8.338 4.198 19.105 1.00 98.19 272 THR A CA 1
ATOM 2051 C C . THR A 1 272 ? -9.291 5.317 18.702 1.00 98.19 272 THR A C 1
ATOM 2053 O O . THR A 1 272 ? -9.335 6.366 19.348 1.00 98.19 272 THR A O 1
ATOM 2056 N N . THR A 1 273 ? -10.073 5.082 17.654 1.00 97.50 273 THR A N 1
ATOM 2057 C CA . THR A 1 273 ? -11.160 5.946 17.179 1.00 97.50 273 THR A CA 1
ATOM 2058 C C . THR A 1 273 ? -12.344 5.088 16.713 1.00 97.50 273 THR A C 1
ATOM 2060 O O . THR A 1 273 ? -12.357 3.877 16.931 1.00 97.50 273 THR A O 1
ATOM 2063 N N . HIS A 1 274 ? -13.365 5.700 16.117 1.00 96.44 274 HIS A N 1
ATOM 2064 C CA . HIS A 1 274 ? -14.505 4.996 15.536 1.00 96.44 274 HIS A CA 1
ATOM 2065 C C . HIS A 1 274 ? -14.713 5.421 14.086 1.00 96.44 274 HIS A C 1
ATOM 2067 O O . HIS A 1 274 ? -14.644 6.606 13.769 1.00 96.44 274 HIS A O 1
ATOM 2073 N N . LEU A 1 275 ? -14.998 4.438 13.239 1.00 96.62 275 LEU A N 1
ATOM 2074 C CA . LEU A 1 275 ? -15.490 4.618 11.886 1.00 96.62 275 LEU A CA 1
ATOM 2075 C C . LEU A 1 275 ? -17.022 4.663 11.950 1.00 96.62 275 LEU A C 1
ATOM 2077 O O . LEU A 1 275 ? -17.667 3.671 12.315 1.00 96.62 275 LEU A O 1
ATOM 2081 N N . GLY A 1 276 ? -17.603 5.830 11.679 1.00 95.69 276 GLY A N 1
ATOM 2082 C CA . GLY A 1 276 ? -19.049 6.001 11.579 1.00 95.69 276 GLY A CA 1
ATOM 2083 C C . GLY A 1 276 ? -19.614 5.384 10.295 1.00 95.69 276 GLY A C 1
ATOM 2084 O O . GLY A 1 276 ? -18.854 5.039 9.390 1.00 95.69 276 GLY A O 1
ATOM 2085 N N . PRO A 1 277 ? -20.943 5.224 10.189 1.00 93.69 277 PRO A N 1
ATOM 2086 C CA . PRO A 1 277 ? -21.578 4.909 8.912 1.00 93.69 277 PRO A CA 1
ATOM 2087 C C . PRO A 1 277 ? -21.216 5.957 7.850 1.00 93.69 277 PRO A C 1
ATOM 2089 O O . PRO A 1 277 ? -21.205 7.150 8.144 1.00 93.69 277 PRO A O 1
ATOM 2092 N N . ASP A 1 278 ? -20.925 5.498 6.635 1.00 94.06 278 ASP A N 1
ATOM 2093 C CA . ASP A 1 278 ? -20.461 6.273 5.475 1.00 94.06 278 ASP A CA 1
ATOM 2094 C C . ASP A 1 278 ? -19.083 6.941 5.615 1.00 94.06 278 ASP A C 1
ATOM 2096 O O . ASP A 1 278 ? -18.608 7.562 4.658 1.00 94.06 278 ASP A O 1
ATOM 2100 N N . ASP A 1 279 ? -18.400 6.777 6.750 1.00 97.06 279 ASP A N 1
ATOM 2101 C CA . ASP A 1 279 ? -17.014 7.210 6.883 1.00 97.06 279 ASP A CA 1
ATOM 2102 C C . ASP A 1 279 ? -16.103 6.328 6.015 1.00 97.06 279 ASP A C 1
ATOM 2104 O O . ASP A 1 279 ? -16.263 5.104 5.942 1.00 97.06 279 ASP A O 1
ATOM 2108 N N . VAL A 1 280 ? -15.115 6.959 5.382 1.00 97.94 280 VAL A N 1
ATOM 2109 C CA . VAL A 1 280 ? -14.105 6.316 4.541 1.00 97.94 280 VAL A CA 1
ATOM 2110 C C . VAL A 1 280 ? -12.738 6.482 5.192 1.00 97.94 280 VAL A C 1
ATOM 2112 O O . VAL A 1 280 ? -12.215 7.592 5.303 1.00 97.94 280 VAL A O 1
ATOM 2115 N N . LEU A 1 281 ? -12.146 5.366 5.602 1.00 98.44 281 LEU A N 1
ATOM 2116 C CA . LEU A 1 281 ? -10.746 5.278 5.996 1.00 98.44 281 LEU A CA 1
ATOM 2117 C C . LEU A 1 281 ? -9.897 4.993 4.756 1.00 98.44 281 LEU A C 1
ATOM 2119 O O . LEU A 1 281 ? -10.184 4.052 4.020 1.00 98.44 281 LEU A O 1
ATOM 2123 N N . LEU A 1 282 ? -8.831 5.761 4.570 1.00 98.44 282 LEU A N 1
ATOM 2124 C CA . LEU A 1 282 ? -7.825 5.550 3.543 1.00 98.44 282 LEU A CA 1
ATOM 2125 C C . LEU A 1 282 ? -6.474 5.243 4.199 1.00 98.44 282 LEU A C 1
ATOM 2127 O O . LEU A 1 282 ? -5.949 6.039 4.981 1.00 98.44 282 LEU A O 1
ATOM 2131 N N . LEU A 1 283 ? -5.919 4.079 3.875 1.00 98.31 283 LEU A N 1
ATOM 2132 C CA . LEU A 1 283 ? -4.538 3.696 4.173 1.00 98.31 283 LEU A CA 1
ATOM 2133 C C . LEU A 1 283 ? -3.753 3.786 2.869 1.00 98.31 283 LEU A C 1
ATOM 2135 O O . LEU A 1 283 ? -4.265 3.354 1.838 1.00 98.31 283 LEU A O 1
ATOM 2139 N N . TYR A 1 284 ? -2.555 4.352 2.893 1.00 96.12 284 TYR A N 1
ATOM 2140 C CA . TYR A 1 284 ? -1.812 4.638 1.674 1.00 96.12 284 TYR A CA 1
ATOM 2141 C C . TYR A 1 284 ? -0.306 4.645 1.919 1.00 96.12 284 TYR A C 1
ATOM 2143 O O . TYR A 1 284 ? 0.115 4.856 3.055 1.00 96.12 284 TYR A O 1
ATOM 2151 N N . THR A 1 285 ? 0.466 4.444 0.854 1.00 93.38 285 THR A N 1
ATOM 2152 C CA . THR A 1 285 ? 1.930 4.558 0.842 1.00 93.38 285 THR A CA 1
ATOM 2153 C C . THR A 1 285 ? 2.374 5.934 0.353 1.00 93.38 285 THR A C 1
ATOM 2155 O O . THR A 1 285 ? 1.616 6.663 -0.297 1.00 93.38 285 THR A O 1
ATOM 2158 N N . ASP A 1 286 ? 3.591 6.329 0.710 1.00 88.50 286 ASP A N 1
ATOM 2159 C CA . ASP A 1 286 ? 4.124 7.668 0.450 1.00 88.50 286 ASP A CA 1
ATOM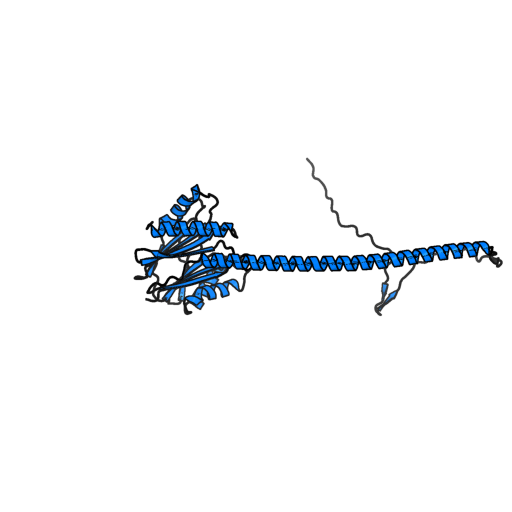 2160 C C . ASP A 1 286 ? 4.225 8.005 -1.044 1.00 88.50 286 ASP A C 1
ATOM 2162 O O . ASP A 1 286 ? 4.044 9.173 -1.390 1.00 88.50 286 ASP A O 1
ATOM 2166 N N . GLY A 1 287 ? 4.342 7.019 -1.937 1.00 86.81 287 GLY A N 1
ATOM 2167 C CA . GLY A 1 287 ? 4.294 7.225 -3.388 1.00 86.81 287 GLY A CA 1
ATOM 2168 C C . GLY A 1 287 ? 3.045 7.970 -3.893 1.00 86.81 287 GLY A C 1
ATOM 2169 O O . GLY A 1 287 ? 3.095 8.650 -4.922 1.00 86.81 287 GLY A O 1
ATOM 2170 N N . LEU A 1 288 ? 1.929 7.962 -3.145 1.00 86.19 288 LEU A N 1
ATOM 2171 C CA . LEU A 1 288 ? 0.756 8.795 -3.461 1.00 86.19 288 LEU A CA 1
ATOM 2172 C C . LEU A 1 288 ? 0.947 10.280 -3.115 1.00 86.19 288 LEU A C 1
ATOM 2174 O O . LEU A 1 288 ? 0.430 11.157 -3.814 1.00 86.19 288 LEU A O 1
ATOM 2178 N N . THR A 1 289 ? 1.693 10.581 -2.055 1.00 85.38 289 THR A N 1
ATOM 2179 C CA . THR A 1 289 ? 1.913 11.945 -1.550 1.00 85.38 289 THR A CA 1
ATOM 2180 C C . THR A 1 289 ? 3.224 12.567 -2.030 1.00 85.38 289 THR A C 1
ATOM 2182 O O . THR A 1 289 ? 3.290 13.781 -2.198 1.00 85.38 289 THR A O 1
ATOM 2185 N N . GLU A 1 290 ? 4.242 11.764 -2.334 1.00 80.81 290 GLU A N 1
ATOM 2186 C CA . GLU A 1 290 ? 5.572 12.214 -2.771 1.00 80.81 290 GLU A CA 1
ATOM 2187 C C . GLU A 1 290 ? 5.691 12.412 -4.291 1.00 80.81 290 GLU A C 1
ATOM 2189 O O . GLU A 1 290 ? 6.738 12.815 -4.807 1.00 80.81 290 GLU A O 1
ATOM 2194 N N . SER A 1 291 ? 4.580 12.243 -5.020 1.00 66.31 291 SER A N 1
ATOM 2195 C CA . SER A 1 291 ? 4.461 12.563 -6.452 1.00 66.31 291 SER A CA 1
ATOM 2196 C C . SER A 1 291 ? 4.997 13.962 -6.811 1.00 66.31 291 SER A C 1
ATOM 2198 O O . SER A 1 291 ? 5.524 14.178 -7.912 1.00 66.31 291 SER A O 1
ATOM 2200 N N . ARG A 1 292 ? 4.921 14.907 -5.863 1.00 66.62 292 ARG A N 1
ATOM 2201 C CA . ARG A 1 292 ? 5.586 16.217 -5.888 1.00 66.62 292 ARG A CA 1
ATOM 2202 C C . ARG A 1 292 ? 6.579 16.299 -4.729 1.00 66.62 292 ARG A C 1
ATOM 2204 O O . ARG A 1 292 ? 6.322 15.770 -3.659 1.00 66.62 292 ARG A O 1
ATOM 2211 N N . ARG A 1 293 ? 7.687 17.032 -4.905 1.00 68.62 293 ARG A N 1
ATOM 2212 C CA . ARG A 1 293 ? 8.780 17.179 -3.910 1.00 68.62 293 ARG A CA 1
ATOM 2213 C C . ARG A 1 293 ? 8.380 17.849 -2.573 1.00 68.62 293 ARG A C 1
ATOM 2215 O O . ARG A 1 293 ? 9.270 18.195 -1.800 1.00 68.62 293 ARG A O 1
ATOM 2222 N N . ASP A 1 294 ? 7.091 18.068 -2.316 1.00 81.50 294 ASP A N 1
ATOM 2223 C CA . ASP A 1 294 ? 6.554 18.586 -1.056 1.00 81.50 294 ASP A CA 1
ATOM 2224 C C . ASP A 1 294 ? 5.476 17.628 -0.504 1.00 81.50 294 ASP A C 1
ATOM 2226 O O . ASP A 1 294 ? 4.324 17.674 -0.950 1.00 81.50 294 ASP A O 1
ATOM 2230 N N . PRO A 1 295 ? 5.826 16.778 0.481 1.00 78.12 295 PRO A N 1
ATOM 2231 C CA . PRO A 1 295 ? 4.882 15.853 1.105 1.00 78.12 295 PRO A CA 1
ATOM 2232 C C . PRO A 1 295 ? 3.676 16.545 1.756 1.00 78.12 295 PRO A C 1
ATOM 2234 O O . PRO A 1 295 ? 2.574 16.006 1.716 1.00 78.12 295 PRO A O 1
ATOM 2237 N N . CYS A 1 296 ? 3.837 17.763 2.295 1.00 85.25 296 CYS A N 1
ATOM 2238 C CA . CYS A 1 296 ? 2.726 18.496 2.916 1.00 85.25 296 CYS A CA 1
ATOM 2239 C C . CYS A 1 296 ? 1.684 18.915 1.869 1.00 85.25 296 CYS A C 1
ATOM 2241 O O . CYS A 1 296 ? 0.477 18.877 2.121 1.00 85.25 296 CYS A O 1
ATOM 2243 N N . GLU A 1 297 ? 2.145 19.331 0.686 1.00 88.62 297 GLU A N 1
ATOM 2244 C CA . GLU A 1 297 ? 1.267 19.616 -0.452 1.00 88.62 297 GLU A CA 1
ATOM 2245 C C . GLU A 1 297 ? 0.568 18.334 -0.923 1.00 88.62 297 GLU A C 1
ATOM 2247 O O . GLU A 1 297 ? -0.642 18.342 -1.165 1.00 88.62 297 GLU A O 1
ATOM 2252 N N . GLY A 1 298 ? 1.314 17.228 -1.012 1.00 89.19 298 GLY A N 1
ATOM 2253 C CA . GLY A 1 298 ? 0.790 15.908 -1.358 1.00 89.19 298 GLY A CA 1
ATOM 2254 C C . GLY A 1 298 ? -0.339 15.458 -0.434 1.00 89.19 298 GLY A C 1
ATOM 2255 O O . GLY A 1 298 ? -1.418 15.103 -0.906 1.00 89.19 298 GLY A O 1
ATOM 2256 N N . GLU A 1 299 ? -0.136 15.554 0.879 1.00 92.00 299 GLU A N 1
ATOM 2257 C CA . GLU A 1 299 ? -1.150 15.237 1.887 1.00 92.00 299 GLU A CA 1
ATOM 2258 C C . GLU A 1 299 ? -2.379 16.157 1.795 1.00 92.00 299 GLU A C 1
ATOM 2260 O O . GLU A 1 299 ? -3.518 15.703 1.940 1.00 92.00 299 GLU A O 1
ATOM 2265 N N . ALA A 1 300 ? -2.198 17.453 1.527 1.00 92.88 300 ALA A N 1
ATOM 2266 C CA . ALA A 1 300 ? -3.329 18.359 1.336 1.00 92.88 300 ALA A CA 1
ATOM 2267 C C . ALA A 1 300 ? -4.166 17.965 0.104 1.00 92.88 300 ALA A C 1
ATOM 2269 O O . ALA A 1 300 ? -5.392 17.880 0.188 1.00 92.88 300 ALA A O 1
ATOM 2270 N N . ARG A 1 301 ? -3.507 17.643 -1.017 1.00 93.12 301 ARG A N 1
ATOM 2271 C CA . ARG A 1 301 ? -4.171 17.165 -2.240 1.00 93.12 301 ARG A CA 1
ATOM 2272 C C . ARG A 1 301 ? -4.866 15.824 -2.029 1.00 93.12 301 ARG A C 1
ATOM 2274 O O . ARG A 1 301 ? -5.992 15.658 -2.485 1.00 93.12 301 ARG A O 1
ATOM 2281 N N . LEU A 1 302 ? -4.226 14.891 -1.323 1.00 94.75 302 LEU A N 1
ATOM 2282 C CA . LEU A 1 302 ? -4.794 13.581 -1.000 1.00 94.75 302 LEU A CA 1
ATOM 2283 C C . LEU A 1 302 ? -6.088 13.732 -0.199 1.00 94.75 302 LEU A C 1
ATOM 2285 O O . LEU A 1 302 ? -7.101 13.100 -0.508 1.00 94.75 302 LEU A O 1
ATOM 2289 N N . LYS A 1 303 ? -6.069 14.628 0.791 1.00 96.25 303 LYS A N 1
ATOM 2290 C CA . LYS A 1 303 ? -7.245 14.975 1.582 1.00 96.25 303 LYS A CA 1
ATOM 2291 C C . LYS A 1 303 ? -8.378 15.522 0.715 1.00 96.25 303 LYS A C 1
ATOM 2293 O O . LYS A 1 303 ? -9.504 15.036 0.816 1.00 96.25 303 LYS A O 1
ATOM 2298 N N . ASP A 1 304 ? -8.085 16.489 -0.149 1.00 95.50 304 ASP A N 1
ATOM 2299 C CA . ASP A 1 304 ? -9.086 17.086 -1.038 1.00 95.50 304 ASP A CA 1
ATOM 2300 C C . ASP A 1 304 ? -9.653 16.069 -2.044 1.00 95.50 304 ASP A C 1
ATOM 2302 O O . ASP A 1 304 ? -10.866 16.038 -2.274 1.00 95.50 304 ASP A O 1
ATOM 2306 N N . ALA A 1 305 ? -8.800 15.207 -2.606 1.00 95.69 305 ALA A N 1
ATOM 2307 C CA . ALA A 1 305 ? -9.191 14.145 -3.528 1.00 95.69 305 ALA A CA 1
ATOM 2308 C C . ALA A 1 305 ? -10.117 13.124 -2.852 1.00 95.69 305 ALA A C 1
ATOM 2310 O O . ALA A 1 305 ? -11.189 12.820 -3.383 1.00 95.69 305 ALA A O 1
ATOM 2311 N N . LEU A 1 306 ? -9.768 12.646 -1.651 1.00 97.06 306 LEU A N 1
ATOM 2312 C CA . LEU A 1 306 ? -10.626 11.724 -0.905 1.00 97.06 306 LEU A CA 1
ATOM 2313 C C . LEU A 1 306 ? -11.984 12.361 -0.591 1.00 97.06 306 LEU A C 1
ATOM 2315 O O . LEU A 1 306 ? -13.016 11.739 -0.832 1.00 97.06 306 LEU A O 1
ATOM 2319 N N . CYS A 1 307 ? -12.006 13.612 -0.119 1.00 96.31 307 CYS A N 1
ATOM 2320 C CA . CYS A 1 307 ? -13.248 14.344 0.143 1.00 96.31 307 CYS A CA 1
ATOM 2321 C C . CYS A 1 307 ? -14.128 14.475 -1.109 1.00 96.31 307 CYS A C 1
ATOM 2323 O O . CYS A 1 307 ? -15.353 14.390 -1.005 1.00 96.31 307 CYS A O 1
ATOM 2325 N N . ARG A 1 308 ? -13.529 14.676 -2.288 1.00 95.81 308 ARG A N 1
ATOM 2326 C CA . ARG A 1 308 ? -14.255 14.812 -3.559 1.00 95.81 308 ARG A CA 1
ATOM 2327 C C . ARG A 1 308 ? -14.869 13.494 -4.021 1.00 95.81 308 ARG A C 1
ATOM 2329 O O . ARG A 1 308 ? -16.025 13.481 -4.437 1.00 95.81 308 ARG A O 1
ATOM 2336 N N . HIS A 1 309 ? -14.118 12.401 -3.914 1.00 96.38 309 HIS A N 1
ATOM 2337 C CA . HIS A 1 309 ? -14.536 11.075 -4.383 1.00 96.38 309 HIS A CA 1
ATOM 2338 C C . HIS A 1 309 ? -15.249 10.247 -3.307 1.00 96.38 309 HIS A C 1
ATOM 2340 O O . HIS A 1 309 ? -15.694 9.138 -3.583 1.00 96.38 309 HIS A O 1
ATOM 2346 N N . ARG A 1 310 ? -15.432 10.774 -2.086 1.00 94.62 310 ARG A N 1
ATOM 2347 C CA . ARG A 1 310 ? -16.015 10.037 -0.947 1.00 94.62 310 ARG A CA 1
ATOM 2348 C C . ARG A 1 310 ? -17.400 9.446 -1.196 1.00 94.62 310 ARG A C 1
ATOM 2350 O O . ARG A 1 310 ? -17.821 8.609 -0.411 1.00 94.62 310 ARG A O 1
ATOM 2357 N N . ALA A 1 311 ? -18.150 9.959 -2.171 1.00 93.62 311 ALA A N 1
ATOM 2358 C CA . ALA A 1 311 ? -19.515 9.531 -2.482 1.00 93.62 311 ALA A CA 1
ATOM 2359 C C . ALA A 1 311 ? -19.566 8.491 -3.614 1.00 93.62 311 ALA A C 1
ATOM 2361 O O . ALA A 1 311 ? -20.632 7.959 -3.913 1.00 93.62 311 ALA A O 1
ATOM 2362 N N . GLU A 1 312 ? -18.425 8.197 -4.240 1.00 96.88 312 GLU A N 1
ATOM 2363 C CA . GLU A 1 312 ? -18.307 7.160 -5.260 1.00 96.88 312 GLU A CA 1
ATOM 2364 C C . GLU A 1 312 ? -18.448 5.758 -4.639 1.00 96.88 312 GLU A C 1
ATOM 2366 O O . GLU A 1 312 ? -18.290 5.588 -3.420 1.00 96.88 312 GLU A O 1
ATOM 2371 N N . PRO A 1 313 ? -18.739 4.723 -5.447 1.00 96.75 313 PRO A N 1
ATOM 2372 C CA . PRO A 1 313 ? -18.644 3.334 -5.003 1.00 96.75 313 PRO A CA 1
ATOM 2373 C C . PRO A 1 313 ? -17.263 3.047 -4.405 1.00 96.75 313 PRO A C 1
ATOM 2375 O O . PRO A 1 313 ? -16.251 3.471 -4.973 1.00 96.75 313 PRO A O 1
ATOM 2378 N N . THR A 1 314 ? -17.212 2.339 -3.272 1.00 96.44 314 THR A N 1
ATOM 2379 C CA . THR A 1 314 ? -15.973 2.125 -2.503 1.00 96.44 314 THR A CA 1
ATOM 2380 C C . THR A 1 314 ? -14.865 1.514 -3.361 1.00 96.44 314 THR A C 1
ATOM 2382 O O . THR A 1 314 ? -13.711 1.922 -3.252 1.00 96.44 314 THR A O 1
ATOM 2385 N N . GLU A 1 315 ? -15.221 0.636 -4.301 1.00 95.88 315 GLU A N 1
ATOM 2386 C CA . GLU A 1 315 ? -14.314 -0.018 -5.252 1.00 95.88 315 GLU A CA 1
ATOM 2387 C C . GLU A 1 315 ? -13.547 0.962 -6.147 1.00 95.88 315 GLU A C 1
ATOM 2389 O O . GLU A 1 315 ? -12.475 0.631 -6.649 1.00 95.88 315 GLU A O 1
ATOM 2394 N N . ARG A 1 316 ? -14.089 2.165 -6.366 1.00 96.75 316 ARG A N 1
ATOM 2395 C CA . ARG A 1 316 ? -13.503 3.175 -7.254 1.00 96.75 316 ARG A CA 1
ATOM 2396 C C . ARG A 1 316 ? -12.650 4.200 -6.523 1.00 96.75 316 ARG A C 1
ATOM 2398 O O . ARG A 1 316 ? -11.794 4.807 -7.159 1.00 96.75 316 ARG A O 1
ATOM 2405 N N . ILE A 1 317 ? -12.865 4.400 -5.222 1.00 96.88 317 ILE A N 1
ATOM 2406 C CA . ILE A 1 317 ? -12.241 5.496 -4.465 1.00 96.88 317 ILE A CA 1
ATOM 2407 C C . ILE A 1 317 ? -10.710 5.444 -4.533 1.00 96.88 317 ILE A C 1
ATOM 2409 O O . ILE A 1 317 ? -10.132 6.458 -4.921 1.00 96.88 317 ILE A O 1
ATOM 2413 N N . PRO A 1 318 ? -10.033 4.313 -4.229 1.00 95.88 318 PRO A N 1
ATOM 2414 C CA . PRO A 1 318 ? -8.572 4.278 -4.252 1.00 95.88 318 PRO A CA 1
ATOM 2415 C C . PRO A 1 318 ? -7.995 4.620 -5.629 1.00 95.88 318 PRO A C 1
ATOM 2417 O O . PRO A 1 318 ? -7.026 5.365 -5.719 1.00 95.88 318 PRO A O 1
ATOM 2420 N N . GLY A 1 319 ? -8.624 4.122 -6.701 1.00 94.12 319 GLY A N 1
ATOM 2421 C CA . GLY A 1 319 ? -8.195 4.386 -8.074 1.00 94.12 319 GLY A CA 1
ATOM 2422 C C . GLY A 1 319 ? -8.402 5.840 -8.491 1.00 94.12 319 GLY A C 1
ATOM 2423 O O . GLY A 1 319 ? -7.488 6.444 -9.031 1.00 94.12 319 GLY A O 1
ATOM 2424 N N . LEU A 1 320 ? -9.559 6.432 -8.181 1.00 94.94 320 LEU A N 1
ATOM 2425 C CA . LEU A 1 320 ? -9.842 7.838 -8.498 1.00 94.94 320 LEU A CA 1
ATOM 2426 C C . LEU A 1 320 ? -8.917 8.802 -7.743 1.00 94.94 320 LEU A C 1
ATOM 2428 O O . LEU A 1 320 ? -8.463 9.796 -8.307 1.00 94.94 320 LEU A O 1
ATOM 2432 N N . VAL A 1 321 ? -8.620 8.501 -6.475 1.00 94.25 321 VAL A N 1
ATOM 2433 C CA . VAL A 1 321 ? -7.661 9.271 -5.671 1.00 94.25 321 VAL A CA 1
ATOM 2434 C C . VAL A 1 321 ? -6.254 9.165 -6.263 1.00 94.25 321 VAL A C 1
ATOM 2436 O O . VAL A 1 321 ? -5.589 10.187 -6.430 1.00 94.25 321 VAL A O 1
ATOM 2439 N N . ALA A 1 322 ? -5.819 7.955 -6.625 1.00 91.19 322 ALA A N 1
ATOM 2440 C CA . ALA A 1 322 ? -4.521 7.735 -7.253 1.00 91.19 322 ALA A CA 1
ATOM 2441 C C . ALA A 1 322 ? -4.408 8.446 -8.610 1.00 91.19 322 ALA A C 1
ATOM 2443 O O . ALA A 1 322 ? -3.455 9.187 -8.828 1.00 91.19 322 ALA A O 1
ATOM 2444 N N . GLU A 1 323 ? -5.400 8.304 -9.494 1.00 89.44 323 GLU A N 1
ATOM 2445 C CA . GLU A 1 323 ? -5.439 8.966 -10.806 1.00 89.44 323 GLU A CA 1
ATOM 2446 C C . GLU A 1 323 ? -5.300 10.491 -10.688 1.00 89.44 323 GLU A C 1
ATOM 2448 O O . GLU A 1 323 ? -4.544 11.117 -11.436 1.00 89.44 323 GLU A O 1
ATOM 2453 N N . GLU A 1 324 ? -5.989 11.104 -9.723 1.00 89.94 324 GLU A N 1
ATOM 2454 C CA . GLU A 1 324 ? -5.913 12.546 -9.501 1.00 89.94 324 GLU A CA 1
ATOM 2455 C C . GLU A 1 324 ? -4.528 12.984 -8.999 1.00 89.94 324 GLU A C 1
ATOM 2457 O O . GLU A 1 324 ? -3.976 13.988 -9.466 1.00 89.94 324 GLU A O 1
ATOM 2462 N N . LEU A 1 325 ? -3.934 12.226 -8.076 1.00 86.12 325 LEU A N 1
ATOM 2463 C CA . LEU A 1 325 ? -2.626 12.545 -7.507 1.00 86.12 325 LEU A CA 1
ATOM 2464 C C . LEU A 1 325 ? -1.490 12.342 -8.511 1.00 86.12 325 LEU A C 1
ATOM 2466 O O . LEU A 1 325 ? -0.616 13.210 -8.605 1.00 86.12 325 LEU A O 1
ATOM 2470 N N . VAL A 1 326 ? -1.567 11.266 -9.300 1.00 75.31 326 VAL A N 1
ATOM 2471 C CA . VAL A 1 326 ? -0.550 10.821 -10.266 1.00 75.31 326 VAL A CA 1
ATOM 2472 C C . VAL A 1 326 ? -0.583 11.622 -11.581 1.00 75.31 326 VAL A C 1
ATOM 2474 O O . VAL A 1 326 ? 0.391 11.640 -12.331 1.00 75.31 326 VAL A O 1
ATOM 2477 N N . SER A 1 327 ? -1.655 12.369 -11.860 1.00 63.78 327 SER A N 1
ATOM 2478 C CA . SER A 1 327 ? -1.773 13.192 -13.079 1.00 63.78 327 SER A CA 1
ATOM 2479 C C . SER A 1 327 ? -0.715 14.307 -13.233 1.00 63.78 327 SER A C 1
ATOM 2481 O O . SER A 1 327 ? -0.526 14.827 -14.333 1.00 63.78 327 SER A O 1
ATOM 2483 N N . GLU A 1 328 ? 0.014 14.653 -12.165 1.00 58.44 328 GLU A N 1
ATOM 2484 C CA . GLU A 1 328 ? 1.021 15.727 -12.132 1.00 58.44 328 GLU A CA 1
ATOM 2485 C C . GLU A 1 328 ? 2.295 15.289 -11.371 1.00 58.44 328 GLU A C 1
ATOM 2487 O O . GLU A 1 328 ? 2.635 15.858 -10.330 1.00 58.44 328 GLU A O 1
ATOM 2492 N N . VAL A 1 329 ? 2.971 14.241 -11.861 1.00 61.06 329 VAL A N 1
ATOM 2493 C CA . VAL A 1 329 ? 4.095 13.568 -11.174 1.00 61.06 329 VAL A CA 1
ATOM 2494 C C . VAL A 1 329 ? 5.472 14.017 -11.673 1.00 61.06 329 VAL A C 1
ATOM 2496 O O . VAL A 1 329 ? 5.707 14.136 -12.875 1.00 61.06 329 VAL A O 1
ATOM 2499 N N . LEU A 1 330 ? 6.411 14.201 -10.735 1.00 56.25 330 LEU A N 1
ATOM 2500 C CA . LEU A 1 330 ? 7.836 14.448 -11.004 1.00 56.25 330 LEU A CA 1
ATOM 2501 C C . LEU A 1 330 ? 8.716 13.183 -10.900 1.00 56.25 330 LEU A C 1
ATOM 2503 O O . LEU A 1 330 ? 9.783 13.165 -11.513 1.00 56.25 330 LEU A O 1
ATOM 2507 N N . HIS A 1 331 ? 8.305 12.159 -10.139 1.00 59.78 331 HIS A N 1
ATOM 2508 C CA . HIS A 1 331 ? 9.017 10.879 -9.967 1.00 59.78 331 HIS A CA 1
ATOM 2509 C C . HIS A 1 331 ? 8.012 9.726 -9.866 1.00 59.78 331 HIS A C 1
ATOM 2511 O O . HIS A 1 331 ? 7.041 9.835 -9.126 1.00 59.78 331 HIS A O 1
ATOM 2517 N N . GLN A 1 332 ? 8.236 8.644 -10.610 1.00 64.06 332 GLN A N 1
ATOM 2518 C CA . GLN A 1 332 ? 7.409 7.442 -10.511 1.00 64.06 332 GLN A CA 1
ATOM 2519 C C . GLN A 1 332 ? 7.846 6.617 -9.302 1.00 64.06 332 GLN A C 1
ATOM 2521 O O . GLN A 1 332 ? 9.019 6.255 -9.217 1.00 64.06 332 GLN A O 1
ATOM 2526 N N . ASP A 1 333 ? 6.899 6.325 -8.419 1.00 72.88 333 ASP A N 1
ATOM 2527 C CA . ASP A 1 333 ? 7.053 5.395 -7.303 1.00 72.88 333 ASP A CA 1
ATOM 2528 C C . ASP A 1 333 ? 5.851 4.445 -7.257 1.00 72.88 333 ASP A C 1
ATOM 2530 O O . ASP A 1 333 ? 4.858 4.662 -7.965 1.00 72.88 333 ASP A O 1
ATOM 2534 N N . ASP A 1 334 ? 5.950 3.383 -6.465 1.00 78.81 334 ASP A N 1
ATOM 2535 C CA . ASP A 1 334 ? 4.827 2.484 -6.237 1.00 78.81 334 ASP A CA 1
ATOM 2536 C C . ASP A 1 334 ? 3.703 3.228 -5.515 1.00 78.81 334 ASP A C 1
ATOM 2538 O O . ASP A 1 334 ? 3.920 4.082 -4.660 1.00 78.81 334 ASP A O 1
ATOM 2542 N N . THR A 1 335 ? 2.465 2.937 -5.896 1.00 86.88 335 THR A N 1
ATOM 2543 C CA . THR A 1 335 ? 1.296 3.552 -5.272 1.00 86.88 335 THR A CA 1
ATOM 2544 C C . THR A 1 335 ? 0.358 2.472 -4.786 1.00 86.88 335 THR A C 1
ATOM 2546 O O . THR A 1 335 ? -0.161 1.664 -5.560 1.00 86.88 335 THR A O 1
ATOM 2549 N N . LEU A 1 336 ? 0.101 2.484 -3.485 1.00 92.12 336 LEU A N 1
ATOM 2550 C CA . LEU A 1 336 ? -0.857 1.611 -2.836 1.00 92.12 336 LEU A CA 1
ATOM 2551 C C . LEU A 1 336 ? -1.840 2.464 -2.038 1.00 92.12 336 LEU A C 1
ATOM 2553 O O . LEU A 1 336 ? -1.451 3.278 -1.206 1.00 92.12 336 LEU A O 1
ATOM 2557 N N . ALA A 1 337 ? -3.133 2.245 -2.267 1.00 95.81 337 ALA A N 1
ATOM 2558 C CA . ALA A 1 337 ? -4.213 2.827 -1.481 1.00 95.81 337 ALA A CA 1
ATOM 2559 C C . ALA A 1 337 ? -5.271 1.776 -1.157 1.00 95.81 337 ALA A C 1
ATOM 2561 O O . ALA A 1 337 ? -5.748 1.067 -2.041 1.00 95.81 337 ALA A O 1
ATOM 2562 N N . ILE A 1 338 ? -5.696 1.723 0.100 1.00 97.94 338 ILE A N 1
ATOM 2563 C CA . ILE A 1 338 ? -6.790 0.885 0.586 1.00 97.94 338 ILE A CA 1
ATOM 2564 C C . ILE A 1 338 ? -7.875 1.794 1.143 1.00 97.94 338 ILE A C 1
ATOM 2566 O O . ILE A 1 338 ? -7.632 2.521 2.105 1.00 97.94 338 ILE A O 1
ATOM 2570 N N . ALA A 1 339 ? -9.076 1.719 0.570 1.00 98.12 339 ALA A N 1
ATOM 2571 C CA . ALA A 1 339 ? -10.261 2.364 1.119 1.00 98.12 339 ALA A CA 1
ATOM 2572 C C . ALA A 1 339 ? -11.093 1.348 1.899 1.00 98.12 339 ALA A C 1
ATOM 2574 O O . ALA A 1 339 ? -11.359 0.244 1.421 1.00 98.12 339 ALA A O 1
ATOM 2575 N N . VAL A 1 340 ? -11.537 1.748 3.087 1.00 98.12 340 VAL A N 1
ATOM 2576 C CA . VAL A 1 340 ? -12.485 1.000 3.909 1.00 98.12 340 VAL A CA 1
ATOM 2577 C C . VAL A 1 340 ? -13.643 1.918 4.247 1.00 98.12 340 VAL A C 1
ATOM 2579 O O . VAL A 1 340 ? -13.449 2.940 4.905 1.00 98.12 340 VAL A O 1
ATOM 2582 N N . ARG A 1 341 ? -14.848 1.547 3.820 1.00 97.31 341 ARG A N 1
ATOM 2583 C CA . ARG A 1 341 ? -16.083 2.242 4.179 1.00 97.31 341 ARG A CA 1
ATOM 2584 C C . ARG A 1 341 ? -16.911 1.372 5.104 1.00 97.31 341 ARG A C 1
ATOM 2586 O O . ARG A 1 341 ? -17.077 0.179 4.858 1.00 97.31 341 ARG A O 1
ATOM 2593 N N . ARG A 1 342 ? -17.479 1.971 6.147 1.00 94.69 342 ARG A N 1
ATOM 2594 C CA . ARG A 1 342 ? -18.487 1.302 6.973 1.00 94.69 342 ARG A CA 1
ATOM 2595 C C . ARG A 1 342 ? -19.885 1.644 6.471 1.00 94.69 342 ARG A C 1
ATOM 2597 O O . ARG A 1 342 ? -20.216 2.813 6.338 1.00 94.69 342 ARG A O 1
ATOM 2604 N N . THR A 1 343 ? -20.714 0.637 6.219 1.00 90.50 343 THR A N 1
ATOM 2605 C CA . THR A 1 343 ? -22.053 0.817 5.624 1.00 90.50 343 THR A CA 1
ATOM 2606 C C . THR A 1 343 ? -23.204 0.748 6.627 1.00 90.50 343 THR A C 1
ATOM 2608 O O . THR A 1 343 ? -24.334 1.088 6.277 1.00 90.50 343 THR A O 1
ATOM 2611 N N . SER A 1 344 ? -22.952 0.319 7.870 1.00 75.50 344 SER A N 1
ATOM 2612 C CA . SER A 1 344 ? -23.985 0.171 8.912 1.00 75.50 344 SER A CA 1
ATOM 2613 C C . SER A 1 344 ? -23.463 0.338 10.327 1.00 75.50 344 SER A C 1
ATOM 2615 O O . SER A 1 344 ? -22.405 -0.264 10.629 1.00 75.50 344 SER A O 1
#

Solvent-accessible surface area (backbone atoms only — not comparable to full-atom values): 18928 Å² total; per-residue (Å²): 137,86,88,87,85,89,85,87,86,80,87,86,81,84,80,82,86,83,79,70,45,74,45,99,87,75,52,74,48,76,84,77,84,73,87,84,80,80,94,71,77,85,74,72,82,76,73,86,71,73,82,81,67,57,75,65,60,58,51,50,52,53,50,53,50,50,52,50,50,56,51,52,52,53,50,51,51,51,52,50,51,52,50,50,54,50,52,51,51,52,51,53,50,51,52,50,52,53,52,49,52,55,49,52,50,52,51,38,51,53,50,9,54,53,49,43,54,50,52,62,69,68,50,63,73,92,72,86,49,82,39,48,47,67,22,71,28,76,47,49,48,32,82,53,56,37,45,30,15,67,43,63,45,64,50,70,40,98,86,61,32,36,37,38,40,40,30,40,13,66,71,65,31,67,67,9,31,51,41,19,52,53,52,50,52,44,43,52,51,42,52,72,73,63,55,57,71,51,48,43,44,32,48,38,30,66,66,40,46,84,80,43,73,80,48,36,30,29,28,40,37,39,38,36,33,48,86,77,23,43,31,39,34,27,16,11,63,38,65,58,36,38,38,32,42,67,89,55,53,70,48,72,53,84,48,53,35,24,15,32,64,44,86,79,32,17,26,77,46,66,46,77,50,68,50,48,59,57,13,35,39,37,43,56,43,58,40,56,23,51,16,41,100,44,54,70,59,22,50,53,50,52,52,52,38,46,48,70,43,61,82,52,61,57,74,48,36,29,47,55,37,46,54,64,45,59,74,67,56,80,55,75,46,39,30,42,28,36,28,39,33,27,75,87

Radius of gyration: 39.52 Å; Cα contacts (8 Å, |Δi|>4): 578; chains: 1; bounding box: 87×64×101 Å

Secondary structure (DSSP, 8-state):
------------PPPPS---EE-TTS-EE--PPPP-------------------HHHHHHHHHHHHHHHHHHHHHHHHHHHHHHHHHHHHHHHHHHHHHHHHHHHHHHHHHHHHHHHHHHHHSPPPP-BTTEEEEEEEE-S-SS----SEEEEEEE-TTSPEEEEEEEESS-SHHHHHHHHHHHHHHHHHHHTT--HHHHHHHHHHHHTTT-TT--EEE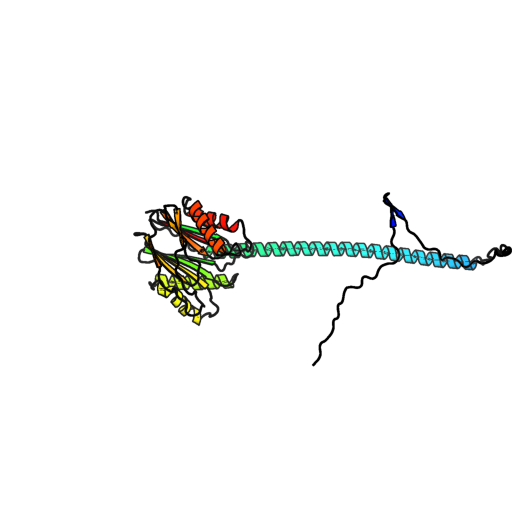EEEEE-TTT-EEEEEEEBPPPEEEE-TTS-EEEE---EE-BTSSS-EES--EEEE--TT-EEEEE-GGGTTTSS-HHHHHHHHHHHHHHHTTS-GGGHHHHHHHHHHTT-SS---EEEEEEEE--

pLDDT: mean 83.68, std 18.89, range [33.47, 98.69]

Mean predicted aligned error: 13.56 Å

Foldseek 3Di:
DDDDDDDDDDDDDDDDPFDWDADPVGDTDGDDDDDDDDDDDDDDDPPPPPPPDPVVVVVVVVVVVVVVVVVVVVVVVVVVVVVVVVVVVVVVVVVVVVVVVVVVVVVLQVVLVVVVVVVVVLADDDDDAPQKDKAKDWAALDSSQRWALWDKDWDAEPVRKIKIKIKGWPDTGPVSSVLRSLLRVQLVVCVNVPHDPQCSQVVSLVVCCVPDLNRWMWMWMWIADLPFQKIKIFTAPFFFKKKQAPVLDIDGQDWDFHGRNDPPGTTPDIRIDGADALMKIKDKGQQQQPQDVDSVVSVVLLSVLCSVCSPPDQHCSQVSSSCSSNVRGPGGHIIMMMIMHGHD